Protein AF-A0AAU6FTQ8-F1 (afdb_monomer)

Solvent-accessible surface area (backbone atoms only — not comparable to full-atom values): 15798 Å² total; per-residue (Å²): 131,88,58,74,46,68,70,41,90,51,63,49,50,25,40,41,41,47,36,51,32,37,77,69,64,41,89,65,31,62,60,51,51,50,50,49,65,72,69,52,54,82,71,53,69,71,44,83,48,60,86,57,23,46,62,30,40,42,48,31,38,33,28,68,72,47,43,79,77,19,47,71,53,33,51,53,37,46,77,58,75,47,74,67,41,48,73,23,31,62,90,36,55,72,50,42,45,75,30,30,75,61,40,57,75,42,60,75,68,31,24,68,52,42,26,74,43,16,58,63,35,42,70,68,39,36,54,53,25,45,56,42,16,75,73,57,36,55,61,25,10,51,18,24,27,47,30,74,62,51,50,60,49,34,56,48,40,34,70,66,44,87,48,67,72,59,24,39,52,44,38,34,53,51,16,58,76,58,16,52,84,32,53,89,40,47,70,48,34,56,55,35,45,68,42,89,52,62,68,53,19,21,51,18,28,52,16,50,23,49,31,68,66,54,48,80,81,24,44,54,55,25,38,59,62,50,70,60,88,80,88,62,62,63,69,42,34,54,37,35,51,48,32,42,74,62,62,50,76,51,75,92,33,46,69,39,38,53,46,51,42,68,50,74,90,75,88,70,83,88,68,73,78,50,58,73,75,59,58,68,58,56,35,26,49,37,29,45,51,36,47,71,69,69,111

Mean predicted aligned error: 6.58 Å

Structure (mmCIF, N/CA/C/O backbone):
data_AF-A0AAU6FTQ8-F1
#
_entry.id   AF-A0AAU6FTQ8-F1
#
loop_
_atom_site.group_PDB
_atom_site.id
_atom_site.type_symbol
_atom_site.label_atom_id
_atom_site.label_alt_id
_atom_site.label_comp_id
_atom_site.label_asym_id
_atom_site.label_entity_id
_atom_site.label_seq_id
_atom_site.pdbx_PDB_ins_code
_atom_site.Cartn_x
_atom_site.Cartn_y
_atom_site.Cartn_z
_atom_site.occupancy
_atom_site.B_iso_or_equiv
_atom_site.auth_seq_id
_atom_site.auth_comp_id
_atom_site.auth_asym_id
_atom_site.auth_atom_id
_atom_site.pdbx_PDB_model_num
ATOM 1 N N . MET A 1 1 ? -9.765 1.515 -34.617 1.00 49.53 1 MET A N 1
ATOM 2 C CA . MET A 1 1 ? -9.021 2.606 -35.284 1.00 49.53 1 MET A CA 1
ATOM 3 C C . MET A 1 1 ? -8.162 3.303 -34.244 1.00 49.53 1 MET A C 1
ATOM 5 O O . MET A 1 1 ? -8.715 3.768 -33.258 1.00 49.53 1 MET A O 1
ATOM 9 N N . ALA A 1 2 ? -6.837 3.319 -34.404 1.00 55.12 2 ALA A N 1
ATOM 10 C CA . ALA A 1 2 ? -5.966 4.089 -33.515 1.00 55.12 2 ALA A CA 1
ATOM 11 C C . ALA A 1 2 ? -6.191 5.585 -33.789 1.00 55.12 2 ALA A C 1
ATOM 13 O O . ALA A 1 2 ? -6.029 6.019 -34.929 1.00 55.12 2 ALA A O 1
ATOM 14 N N . GLY A 1 3 ? -6.637 6.341 -32.782 1.00 73.50 3 GLY A N 1
ATOM 15 C CA . GLY A 1 3 ? -6.878 7.779 -32.915 1.00 73.50 3 GLY A CA 1
ATOM 16 C C . GLY A 1 3 ? -5.589 8.553 -33.235 1.00 73.50 3 GLY A C 1
ATOM 17 O O . GLY A 1 3 ? -4.501 8.069 -32.911 1.00 73.50 3 GLY A O 1
ATOM 18 N N . PRO A 1 4 ? -5.688 9.753 -33.839 1.00 79.50 4 PRO A N 1
ATOM 19 C CA . PRO A 1 4 ? -4.535 10.549 -34.283 1.00 79.50 4 PRO A CA 1
ATOM 20 C C . PRO A 1 4 ? -3.512 10.816 -33.165 1.00 79.50 4 PRO A C 1
ATOM 22 O O . PRO A 1 4 ? -2.313 10.849 -33.418 1.00 79.50 4 PRO A O 1
ATOM 25 N N . HIS A 1 5 ? -3.960 10.892 -31.910 1.00 85.38 5 HIS A N 1
ATOM 26 C CA . HIS A 1 5 ? -3.107 11.154 -30.746 1.00 85.38 5 HIS A CA 1
ATOM 27 C C . HIS A 1 5 ? -2.117 10.025 -30.405 1.00 85.38 5 HIS A C 1
ATOM 29 O O . HIS A 1 5 ? -1.054 10.300 -29.859 1.00 85.38 5 HIS A O 1
ATOM 35 N N . LEU A 1 6 ? -2.404 8.767 -30.769 1.00 84.88 6 LEU A N 1
ATOM 36 C CA . LEU A 1 6 ? -1.480 7.639 -30.542 1.00 84.88 6 LEU A CA 1
ATOM 37 C C . LEU A 1 6 ? -0.271 7.652 -31.492 1.00 84.88 6 LEU A C 1
ATOM 39 O O . LEU A 1 6 ? 0.669 6.891 -31.293 1.00 84.88 6 LEU A O 1
ATOM 43 N N . ARG A 1 7 ? -0.312 8.490 -32.534 1.00 87.06 7 ARG A N 1
ATOM 44 C CA . ARG A 1 7 ? 0.762 8.686 -33.519 1.00 87.06 7 ARG A CA 1
ATOM 45 C C . ARG A 1 7 ? 1.296 10.119 -33.518 1.00 87.06 7 ARG A C 1
ATOM 47 O O . ARG A 1 7 ? 1.944 10.514 -34.475 1.00 87.06 7 ARG A O 1
ATOM 54 N N . SER A 1 8 ? 0.970 10.905 -32.491 1.00 88.44 8 SER A N 1
ATOM 55 C CA . SER A 1 8 ? 1.494 12.263 -32.340 1.00 88.44 8 SER A CA 1
ATOM 56 C C . SER A 1 8 ? 3.018 12.228 -32.304 1.00 88.44 8 SER A C 1
ATOM 58 O O . SER A 1 8 ? 3.554 11.337 -31.656 1.00 88.44 8 SER A O 1
ATOM 60 N N . ASP A 1 9 ? 3.710 13.186 -32.918 1.00 86.94 9 ASP A N 1
ATOM 61 C CA . ASP A 1 9 ? 5.172 13.303 -32.797 1.00 86.94 9 ASP A CA 1
ATOM 62 C C . ASP A 1 9 ? 5.591 13.712 -31.376 1.00 86.94 9 ASP A C 1
ATOM 64 O O . ASP A 1 9 ? 6.658 13.321 -30.903 1.00 86.94 9 ASP A O 1
ATOM 68 N N . ASP A 1 10 ? 4.700 14.396 -30.651 1.00 86.12 10 ASP A N 1
ATOM 69 C CA . ASP A 1 10 ? 4.870 14.745 -29.241 1.00 86.12 10 ASP A CA 1
ATOM 70 C C . ASP A 1 10 ? 4.740 13.501 -28.326 1.00 86.12 10 ASP A C 1
ATOM 72 O O . ASP A 1 10 ? 3.642 12.926 -28.228 1.00 86.12 10 ASP A O 1
ATOM 76 N N . PRO A 1 11 ? 5.818 13.091 -27.622 1.00 84.19 11 PRO A N 1
ATOM 77 C CA . PRO A 1 11 ? 5.791 11.973 -26.682 1.00 84.19 11 PRO A CA 1
ATOM 78 C C . PRO A 1 11 ? 4.778 12.149 -25.545 1.00 84.19 11 PRO A C 1
ATOM 80 O O . PRO A 1 11 ? 4.150 11.166 -25.154 1.00 84.19 11 PRO A O 1
ATOM 83 N N . ALA A 1 12 ? 4.556 13.371 -25.047 1.00 82.69 12 ALA A N 1
ATOM 84 C CA . ALA A 1 12 ? 3.603 13.630 -23.966 1.00 82.69 12 ALA A CA 1
ATOM 85 C C . ALA A 1 12 ? 2.172 13.274 -24.392 1.00 82.69 12 ALA A C 1
ATOM 87 O O . ALA A 1 12 ? 1.430 12.621 -23.655 1.00 82.69 12 ALA A O 1
ATOM 88 N N . VAL A 1 13 ? 1.800 13.644 -25.622 1.00 86.25 13 VAL A N 1
ATOM 89 C CA . VAL A 1 13 ? 0.489 13.321 -26.203 1.00 86.25 13 VAL A CA 1
ATOM 90 C C . VAL A 1 13 ? 0.338 11.811 -26.388 1.00 86.25 13 VAL A C 1
ATOM 92 O O . VAL A 1 13 ? -0.727 11.271 -26.081 1.00 86.25 13 VAL A O 1
ATOM 95 N N . ARG A 1 14 ? 1.392 11.105 -26.827 1.00 89.38 14 ARG A N 1
ATOM 96 C CA . ARG A 1 14 ? 1.360 9.635 -26.953 1.00 89.38 14 ARG A CA 1
ATOM 97 C C . ARG A 1 14 ? 1.211 8.946 -25.596 1.00 89.38 14 ARG A C 1
ATOM 99 O O . ARG A 1 14 ? 0.397 8.026 -25.482 1.00 89.38 14 ARG A O 1
ATOM 106 N N . VAL A 1 15 ? 1.943 9.396 -24.574 1.00 87.81 15 VAL A N 1
ATOM 107 C CA . VAL A 1 15 ? 1.836 8.897 -23.190 1.00 87.81 15 VAL A CA 1
ATOM 108 C C . VAL A 1 15 ? 0.407 9.086 -22.676 1.00 87.81 15 V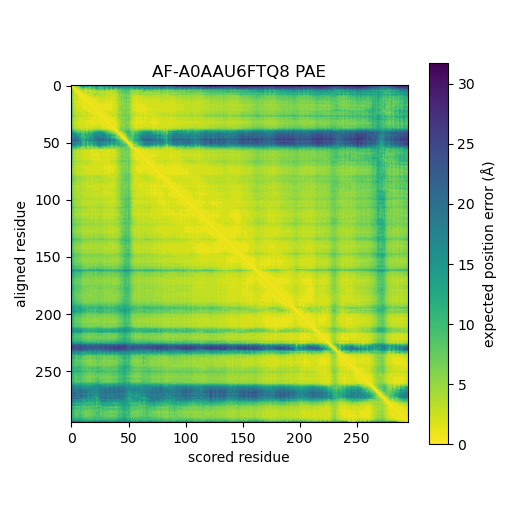AL A C 1
ATOM 110 O O . VAL A 1 15 ? -0.232 8.110 -22.280 1.00 87.81 15 VAL A O 1
ATOM 113 N N . ALA A 1 16 ? -0.143 10.300 -22.778 1.00 86.38 16 ALA A N 1
ATOM 114 C CA . ALA A 1 16 ? -1.499 10.608 -22.325 1.00 86.38 16 ALA A CA 1
ATOM 115 C C . ALA A 1 16 ? -2.575 9.809 -23.085 1.00 86.38 16 ALA A C 1
ATOM 117 O O . ALA A 1 16 ? -3.498 9.259 -22.477 1.00 86.38 16 ALA A O 1
ATOM 118 N N . ALA A 1 17 ? -2.448 9.684 -24.410 1.00 90.12 17 ALA A N 1
ATOM 119 C CA . ALA A 1 17 ? -3.365 8.894 -25.229 1.00 90.12 17 ALA A CA 1
ATOM 120 C C . ALA A 1 17 ? -3.303 7.396 -24.886 1.00 90.12 17 ALA A C 1
ATOM 122 O O . ALA A 1 17 ? -4.338 6.726 -24.837 1.00 90.12 17 ALA A O 1
ATOM 123 N N . THR A 1 18 ? -2.106 6.872 -24.607 1.00 91.94 18 THR A N 1
ATOM 124 C CA . THR A 1 18 ? -1.916 5.476 -24.190 1.00 91.94 18 THR A CA 1
ATOM 125 C C . THR A 1 18 ? -2.498 5.236 -22.799 1.00 91.94 18 THR A C 1
ATOM 127 O O . THR A 1 18 ? -3.213 4.253 -22.605 1.00 91.94 18 THR A O 1
ATOM 130 N N . LEU A 1 19 ? -2.286 6.157 -21.852 1.00 89.44 19 LEU A N 1
ATOM 131 C CA . LEU A 1 19 ? -2.898 6.101 -20.523 1.00 89.44 19 LEU A CA 1
ATOM 132 C C . LEU A 1 19 ? -4.429 6.068 -20.613 1.00 89.44 19 LEU A C 1
ATOM 134 O O . LEU A 1 19 ? -5.074 5.225 -19.986 1.00 89.44 19 LEU A O 1
ATOM 138 N N . ALA A 1 20 ? -5.014 6.945 -21.434 1.00 89.38 20 ALA A N 1
ATOM 139 C CA . ALA A 1 20 ? -6.453 6.971 -21.669 1.00 89.38 20 ALA A CA 1
ATOM 140 C C . ALA A 1 20 ? -6.952 5.641 -22.257 1.00 89.38 20 ALA A C 1
ATOM 142 O O . ALA A 1 20 ? -7.947 5.094 -21.783 1.00 89.38 20 ALA A O 1
ATOM 143 N N . ALA A 1 21 ? -6.239 5.075 -23.237 1.00 91.56 21 ALA A N 1
ATOM 144 C CA . ALA A 1 21 ? -6.580 3.782 -23.826 1.00 91.56 21 ALA A CA 1
ATOM 145 C C . ALA A 1 21 ? -6.531 2.635 -22.800 1.00 91.56 21 ALA A C 1
ATOM 147 O O . ALA A 1 21 ? -7.442 1.803 -22.769 1.00 91.56 21 ALA A O 1
ATOM 148 N N . VAL A 1 22 ? -5.512 2.613 -21.933 1.00 91.88 22 VAL A N 1
ATOM 149 C CA . VAL A 1 22 ? -5.394 1.650 -20.827 1.00 91.88 22 VAL A CA 1
ATOM 150 C C . VAL A 1 22 ? -6.590 1.771 -19.887 1.00 91.88 22 VAL A C 1
ATOM 152 O O . VAL A 1 22 ? -7.280 0.783 -19.643 1.00 91.88 22 VAL A O 1
ATOM 155 N N . ARG A 1 23 ? -6.901 2.982 -19.414 1.00 87.50 23 ARG A N 1
ATOM 156 C CA . ARG A 1 23 ? -7.979 3.219 -18.438 1.00 87.50 23 ARG A CA 1
ATOM 157 C C . ARG A 1 23 ? -9.370 2.933 -18.997 1.00 87.50 23 ARG A C 1
ATOM 159 O O . ARG A 1 2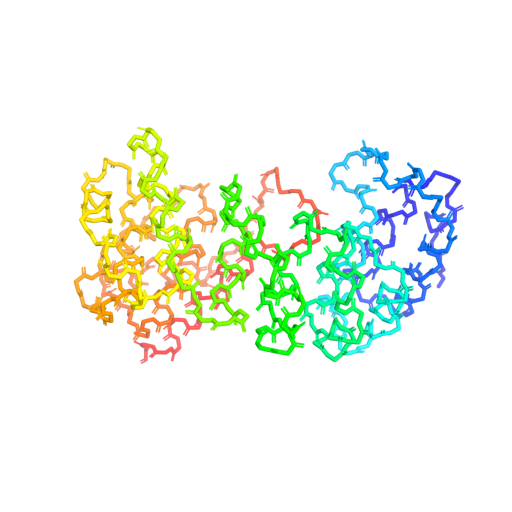3 ? -10.227 2.435 -18.270 1.00 87.50 23 ARG A O 1
ATOM 166 N N . LEU A 1 24 ? -9.576 3.177 -20.288 1.00 88.62 24 LEU A N 1
ATOM 167 C CA . LEU A 1 24 ? -10.807 2.832 -21.001 1.00 88.62 24 LEU A CA 1
ATOM 168 C C . LEU A 1 24 ? -10.870 1.355 -21.424 1.00 88.62 24 LEU A C 1
ATOM 170 O O . LEU A 1 24 ? -11.840 0.956 -22.065 1.00 88.62 24 LEU A O 1
ATOM 174 N N . ARG A 1 25 ? -9.864 0.539 -21.072 1.00 92.75 25 ARG A N 1
ATOM 175 C CA . ARG A 1 25 ? -9.768 -0.884 -21.436 1.00 92.75 25 ARG A CA 1
ATOM 176 C C . ARG A 1 25 ? -9.904 -1.118 -22.941 1.00 92.75 25 ARG A C 1
ATOM 178 O O . ARG A 1 25 ? -10.520 -2.091 -23.376 1.00 92.75 25 ARG A O 1
ATOM 185 N N . VAL A 1 26 ? -9.333 -0.221 -23.746 1.00 93.69 26 VAL A N 1
ATOM 186 C CA . VAL A 1 26 ? -9.358 -0.349 -25.205 1.00 93.69 26 VAL A CA 1
ATOM 187 C C . VAL A 1 26 ? -8.664 -1.663 -25.598 1.00 93.69 26 VAL A C 1
ATOM 189 O O . VAL A 1 26 ? -7.546 -1.919 -25.135 1.00 93.69 26 VAL A O 1
ATOM 192 N N . PRO A 1 27 ? -9.280 -2.506 -26.449 1.00 92.88 27 PRO A N 1
ATOM 193 C CA . PRO A 1 27 ? -8.652 -3.737 -26.917 1.00 92.88 27 PRO A CA 1
ATOM 194 C C . PRO A 1 27 ? -7.264 -3.475 -27.518 1.00 92.88 27 PRO A C 1
ATOM 196 O O . PRO A 1 27 ? -7.098 -2.597 -28.363 1.00 92.88 27 PRO A O 1
ATOM 199 N N . GLY A 1 28 ? -6.261 -4.235 -27.071 1.00 93.38 28 GLY A N 1
ATOM 200 C CA . GLY A 1 28 ? -4.871 -4.087 -27.517 1.00 93.38 28 GLY A CA 1
ATOM 201 C C . GLY A 1 28 ? -4.057 -3.004 -26.798 1.00 93.38 28 GLY A C 1
ATOM 202 O O . GLY A 1 28 ? -2.893 -2.813 -27.148 1.00 93.38 28 GLY A O 1
ATOM 203 N N . ALA A 1 29 ? -4.604 -2.331 -25.777 1.00 94.75 29 ALA A N 1
ATOM 204 C CA . ALA A 1 29 ? -3.869 -1.318 -25.016 1.00 94.75 29 ALA A CA 1
ATOM 205 C C . ALA A 1 29 ? -2.522 -1.805 -24.436 1.00 94.75 29 ALA A C 1
ATOM 207 O O . ALA A 1 29 ? -1.558 -1.054 -24.569 1.00 94.75 29 ALA A O 1
ATOM 208 N N . PRO A 1 30 ? -2.361 -3.040 -23.907 1.00 95.44 30 PRO A N 1
ATOM 209 C CA . PRO A 1 30 ? -1.043 -3.525 -23.475 1.00 95.44 30 PRO A CA 1
ATOM 210 C C . PRO A 1 30 ? 0.021 -3.501 -24.586 1.00 95.44 30 PRO A C 1
ATOM 212 O O . PRO A 1 30 ? 1.185 -3.216 -24.324 1.00 95.44 30 PRO A O 1
ATOM 215 N N . GLY A 1 31 ? -0.376 -3.726 -25.844 1.00 95.50 31 GLY A N 1
ATOM 216 C CA . GLY A 1 31 ? 0.524 -3.615 -26.994 1.00 95.50 31 GLY A CA 1
ATOM 217 C C . GLY A 1 31 ? 0.946 -2.174 -27.295 1.00 95.50 31 GLY A C 1
ATOM 218 O O . GLY A 1 31 ? 2.069 -1.949 -27.739 1.00 95.50 31 GLY A O 1
ATOM 219 N N . LEU A 1 32 ? 0.079 -1.192 -27.016 1.00 94.75 32 LEU A N 1
ATOM 220 C CA . LEU A 1 32 ? 0.436 0.229 -27.092 1.00 94.75 32 LEU A CA 1
ATOM 221 C C . LEU A 1 32 ? 1.455 0.595 -26.009 1.00 94.75 32 LEU A C 1
ATOM 223 O O . LEU A 1 32 ? 2.400 1.318 -26.300 1.00 94.75 32 LEU A O 1
ATOM 227 N N . VAL A 1 33 ? 1.302 0.053 -24.796 1.00 94.56 33 VAL A N 1
ATOM 228 C CA . VAL A 1 33 ? 2.259 0.263 -23.697 1.00 94.56 33 VAL A CA 1
ATOM 229 C C . VAL A 1 33 ? 3.630 -0.303 -24.048 1.00 94.56 33 VAL A C 1
ATOM 231 O O . VAL A 1 33 ? 4.621 0.401 -23.915 1.00 94.56 33 VAL A O 1
ATOM 234 N N . LEU A 1 34 ? 3.696 -1.535 -24.560 1.00 94.88 34 LEU A N 1
ATOM 235 C CA . LEU A 1 34 ? 4.964 -2.136 -24.990 1.00 94.88 34 LEU A CA 1
ATOM 236 C C . LEU A 1 34 ? 5.659 -1.306 -26.071 1.00 94.88 34 LEU A C 1
ATOM 238 O O . LEU A 1 34 ? 6.852 -1.043 -25.967 1.00 94.88 34 LEU A O 1
ATOM 242 N N . ARG A 1 35 ? 4.899 -0.843 -27.069 1.00 93.81 35 ARG A N 1
ATOM 243 C CA . ARG A 1 35 ? 5.427 0.041 -28.109 1.00 93.81 35 ARG A CA 1
ATOM 244 C C . ARG A 1 35 ? 5.954 1.348 -27.519 1.00 93.81 35 ARG A C 1
ATOM 246 O O . ARG A 1 35 ? 7.044 1.772 -27.871 1.00 93.81 35 ARG A O 1
ATOM 253 N N . LEU A 1 36 ? 5.210 1.953 -26.596 1.00 91.38 36 LEU A N 1
ATOM 254 C CA . LEU A 1 36 ? 5.632 3.168 -25.907 1.00 91.38 36 LEU A CA 1
ATOM 255 C C . LEU A 1 36 ? 6.941 2.946 -25.126 1.00 91.38 36 LEU A C 1
ATOM 257 O O . LEU A 1 36 ? 7.815 3.803 -25.158 1.00 91.38 36 LEU A O 1
ATOM 261 N N . MET A 1 37 ? 7.104 1.790 -24.475 1.00 90.75 37 MET A N 1
ATOM 262 C CA . MET A 1 37 ? 8.349 1.420 -23.785 1.00 90.75 37 MET A CA 1
ATOM 263 C C . MET A 1 37 ? 9.536 1.231 -24.743 1.00 90.75 37 MET A C 1
ATOM 265 O O . MET A 1 37 ? 10.670 1.457 -24.332 1.00 90.75 37 MET A O 1
ATOM 269 N N . ASP A 1 38 ? 9.291 0.799 -25.985 1.00 89.94 38 ASP A N 1
ATOM 270 C CA . ASP A 1 38 ? 10.320 0.655 -27.026 1.00 89.94 38 ASP A CA 1
ATOM 271 C C . ASP A 1 38 ? 10.702 2.001 -27.664 1.00 89.94 38 ASP A C 1
ATOM 273 O O . ASP A 1 38 ? 11.857 2.215 -28.022 1.00 89.94 38 ASP A O 1
ATOM 277 N N . GLU A 1 39 ? 9.731 2.903 -27.822 1.00 86.38 39 GLU A N 1
ATOM 278 C CA . GLU A 1 39 ? 9.902 4.184 -28.517 1.00 86.38 39 GLU A CA 1
ATOM 279 C C . GLU A 1 39 ? 10.454 5.303 -27.631 1.00 86.38 39 GLU A C 1
ATOM 281 O O . GLU A 1 39 ? 11.059 6.244 -28.145 1.00 86.38 39 GLU A O 1
ATOM 286 N N . LEU A 1 40 ? 10.202 5.263 -26.321 1.00 78.81 40 LEU A N 1
ATOM 287 C CA . LEU A 1 40 ? 10.646 6.326 -25.428 1.00 78.81 40 LEU A CA 1
ATOM 288 C C . LEU A 1 40 ? 12.140 6.168 -25.110 1.00 78.81 40 LEU A C 1
ATOM 290 O O . LEU A 1 40 ? 12.525 5.163 -24.502 1.00 78.81 40 LEU A O 1
ATOM 294 N N . PRO A 1 41 ? 12.986 7.152 -25.475 1.00 67.69 41 PRO A N 1
ATOM 295 C CA . PRO A 1 41 ? 14.397 7.112 -25.122 1.00 67.69 41 PRO A CA 1
ATOM 296 C C . PRO A 1 41 ? 14.557 7.116 -23.600 1.00 67.69 41 PRO A C 1
ATOM 298 O O . PRO A 1 41 ? 13.716 7.649 -22.876 1.00 67.69 41 PRO A O 1
ATOM 301 N N . GLU A 1 42 ? 15.653 6.537 -23.108 1.00 64.38 42 GLU A N 1
ATOM 302 C CA . GLU A 1 42 ? 15.975 6.494 -21.670 1.00 64.38 42 GLU A CA 1
ATOM 303 C C . GLU A 1 42 ? 15.940 7.882 -21.021 1.00 64.38 42 GLU A C 1
ATOM 305 O O . GLU A 1 42 ? 15.485 8.042 -19.894 1.00 64.38 42 GLU A O 1
ATOM 310 N N . GLU A 1 43 ? 16.307 8.904 -21.785 1.00 58.03 43 GLU A N 1
ATOM 311 C CA . GLU A 1 43 ? 16.321 10.307 -21.379 1.00 58.03 43 GLU A CA 1
ATOM 312 C C . GLU A 1 43 ? 14.913 10.921 -21.251 1.00 58.03 43 GLU A C 1
ATOM 314 O O . GLU A 1 43 ? 14.720 11.874 -20.494 1.00 58.03 43 GLU A O 1
ATOM 319 N N . ALA A 1 44 ? 13.901 10.366 -21.935 1.00 55.50 44 ALA A N 1
ATOM 320 C CA . ALA A 1 44 ? 12.518 10.842 -21.851 1.00 55.50 44 ALA A CA 1
ATOM 321 C C . ALA A 1 44 ? 11.826 10.465 -20.532 1.00 55.50 44 ALA A C 1
ATOM 323 O O . ALA A 1 44 ? 10.819 11.081 -20.187 1.00 55.50 44 ALA A O 1
ATOM 324 N N . ALA A 1 45 ? 12.374 9.515 -19.764 1.00 51.97 45 ALA A N 1
ATOM 325 C CA . ALA A 1 45 ? 11.914 9.223 -18.404 1.00 51.97 45 ALA A CA 1
ATOM 326 C C . ALA A 1 45 ? 12.136 10.411 -17.445 1.00 51.97 45 ALA A C 1
ATOM 328 O O . ALA A 1 45 ? 11.389 10.577 -16.482 1.00 51.97 45 ALA A O 1
ATOM 329 N N . SER A 1 46 ? 13.113 11.272 -17.753 1.00 51.12 46 SER A N 1
ATOM 330 C CA . SER A 1 46 ? 13.455 12.476 -16.984 1.00 51.12 46 SER A CA 1
ATOM 331 C C . SER A 1 46 ? 12.674 13.719 -17.416 1.00 51.12 46 SER A C 1
ATOM 333 O O . SER A 1 46 ? 12.719 14.749 -16.739 1.00 51.12 46 SER A O 1
ATOM 335 N N . LEU A 1 47 ? 11.961 13.660 -18.546 1.00 52.34 47 LEU A N 1
ATOM 336 C CA . LEU A 1 47 ? 11.135 14.769 -18.999 1.00 52.34 47 LEU A CA 1
ATOM 337 C C . LEU A 1 47 ? 9.900 14.841 -18.091 1.00 52.34 47 LEU A C 1
ATOM 339 O O . LEU A 1 47 ? 8.936 14.099 -18.264 1.00 52.34 47 LEU A O 1
ATOM 343 N N . SER A 1 48 ? 9.932 15.752 -17.110 1.00 51.31 48 SER A N 1
ATOM 344 C CA . SER A 1 48 ? 8.766 16.170 -16.315 1.00 51.31 48 SER A CA 1
ATOM 345 C C . SER A 1 48 ? 7.732 16.866 -17.210 1.00 51.31 48 SER A C 1
ATOM 347 O O . SER A 1 48 ? 7.521 18.076 -17.151 1.00 51.31 48 SER A O 1
ATOM 349 N N . LEU A 1 49 ? 7.088 16.095 -18.083 1.00 51.97 49 LEU A N 1
ATOM 350 C CA . LEU A 1 49 ? 6.043 16.537 -18.998 1.00 51.97 49 LEU A CA 1
ATOM 351 C C . LEU A 1 49 ? 4.718 16.555 -18.248 1.00 51.97 49 LEU A C 1
ATOM 353 O O . LEU A 1 49 ? 3.844 15.745 -18.520 1.00 51.97 49 LEU A O 1
ATOM 357 N N . THR A 1 50 ? 4.553 17.462 -17.284 1.00 53.66 50 THR A N 1
ATOM 358 C CA . THR A 1 50 ? 3.374 17.517 -16.392 1.00 53.66 50 THR A CA 1
ATOM 359 C C . THR A 1 50 ? 3.163 16.220 -15.569 1.00 53.66 50 THR A C 1
ATOM 361 O O . THR A 1 50 ? 3.736 15.175 -15.873 1.00 53.66 50 THR A O 1
ATOM 364 N N . PRO A 1 51 ? 2.325 16.220 -14.515 1.00 51.53 51 PRO A N 1
ATOM 365 C CA . PRO A 1 51 ? 2.039 15.004 -13.737 1.00 51.53 51 PRO A CA 1
ATOM 366 C C . PRO A 1 51 ? 1.429 13.845 -14.555 1.00 51.53 51 PRO A C 1
ATOM 368 O O . PRO A 1 51 ? 1.368 12.720 -14.077 1.00 51.53 51 PRO A O 1
ATOM 371 N N . LEU A 1 52 ? 0.967 14.117 -15.782 1.00 48.38 52 LEU A N 1
ATOM 372 C CA . LEU A 1 52 ? 0.305 13.168 -16.684 1.00 48.38 52 LEU A CA 1
ATOM 373 C C . LEU A 1 52 ? 1.250 12.517 -17.708 1.00 48.38 52 LEU A C 1
ATOM 375 O O . LEU A 1 52 ? 0.823 11.627 -18.441 1.00 48.38 52 LEU A O 1
ATOM 379 N N . GLY A 1 53 ? 2.503 12.975 -17.794 1.00 54.53 53 GLY A N 1
ATOM 380 C CA . GLY A 1 53 ? 3.442 12.585 -18.848 1.00 54.53 53 GLY A CA 1
ATOM 381 C C . GLY A 1 53 ? 4.537 11.617 -18.422 1.00 54.53 53 GLY A C 1
ATOM 382 O O . GLY A 1 53 ? 5.413 11.336 -19.234 1.00 54.53 53 GLY A O 1
ATOM 383 N N . VAL A 1 54 ? 4.520 11.100 -17.189 1.00 69.81 54 VAL A N 1
ATOM 384 C CA . VAL A 1 54 ? 5.559 10.160 -16.748 1.00 69.81 54 VAL A CA 1
ATOM 385 C C . VAL A 1 54 ? 5.259 8.776 -17.334 1.00 69.81 54 VAL A C 1
ATOM 387 O O . VAL A 1 54 ? 4.210 8.203 -17.026 1.00 69.81 54 VAL A O 1
ATOM 390 N N . PRO A 1 55 ? 6.161 8.189 -18.142 1.00 74.50 55 PRO A N 1
ATOM 391 C CA . PRO A 1 55 ? 5.941 6.880 -18.764 1.00 74.50 55 PRO A CA 1
ATOM 392 C C . PRO A 1 55 ? 5.600 5.777 -17.754 1.00 74.50 55 PRO A C 1
ATOM 394 O O . PRO A 1 55 ? 4.804 4.887 -18.053 1.00 74.50 55 PRO A O 1
ATOM 397 N N . GLY A 1 56 ? 6.136 5.874 -16.532 1.00 81.44 56 GLY A N 1
ATOM 398 C CA . GLY A 1 56 ? 5.833 4.961 -15.431 1.00 81.44 56 GLY A CA 1
ATOM 399 C C . GLY A 1 56 ? 4.355 4.857 -15.071 1.00 81.44 56 GLY A C 1
ATOM 400 O O . GLY A 1 56 ? 3.863 3.751 -14.856 1.00 81.44 56 GLY A O 1
ATOM 401 N N . ALA A 1 57 ? 3.605 5.961 -15.135 1.00 83.00 57 ALA A N 1
ATOM 402 C CA . ALA A 1 57 ? 2.172 5.950 -14.847 1.00 83.00 57 ALA A CA 1
ATOM 403 C C . ALA A 1 57 ? 1.395 5.041 -15.816 1.00 83.00 57 ALA A C 1
ATOM 405 O O . ALA A 1 57 ? 0.462 4.349 -15.411 1.00 83.00 57 ALA A O 1
ATOM 406 N N . VAL A 1 58 ? 1.801 4.987 -17.092 1.00 89.94 58 VAL A N 1
ATOM 407 C CA . VAL A 1 58 ? 1.176 4.120 -18.106 1.00 89.94 58 VAL A CA 1
ATOM 408 C C . VAL A 1 58 ? 1.453 2.646 -17.818 1.00 89.94 58 VAL A C 1
ATOM 410 O O . VAL A 1 58 ? 0.542 1.821 -17.910 1.00 89.94 58 VAL A O 1
ATOM 413 N N . VAL A 1 59 ? 2.697 2.315 -17.464 1.00 91.00 59 VAL A N 1
ATOM 414 C CA . VAL A 1 59 ? 3.125 0.938 -17.181 1.00 91.00 59 VAL A CA 1
ATOM 415 C C . VAL A 1 59 ? 2.411 0.408 -15.932 1.00 91.00 59 VAL A C 1
ATOM 417 O O . VAL A 1 59 ? 1.785 -0.653 -15.990 1.00 91.00 59 VAL A O 1
ATOM 420 N N . SER A 1 60 ? 2.405 1.179 -14.842 1.00 89.12 60 SER A N 1
ATOM 421 C CA . SER A 1 60 ? 1.703 0.820 -13.603 1.00 89.12 60 SER A CA 1
ATOM 422 C C . SER A 1 60 ? 0.191 0.717 -13.815 1.00 89.12 60 SER A C 1
ATOM 424 O O . SER A 1 60 ? -0.436 -0.250 -13.378 1.00 89.12 60 SER A O 1
ATOM 426 N N . ALA A 1 61 ? -0.403 1.648 -14.572 1.00 89.19 61 ALA A N 1
ATOM 427 C CA . ALA A 1 61 ? -1.819 1.585 -14.925 1.00 89.19 61 ALA A CA 1
ATOM 428 C C . ALA A 1 61 ? -2.174 0.326 -15.726 1.00 89.19 61 ALA A C 1
ATOM 430 O O . ALA A 1 61 ? -3.259 -0.228 -15.549 1.00 89.19 61 ALA A O 1
ATOM 431 N N . ALA A 1 62 ? -1.289 -0.139 -16.610 1.00 93.38 62 ALA A N 1
ATOM 432 C CA . ALA A 1 62 ? -1.529 -1.349 -17.383 1.00 93.38 62 ALA A CA 1
ATOM 433 C C . ALA A 1 62 ? -1.587 -2.585 -16.478 1.00 93.38 62 ALA A C 1
ATOM 435 O O . ALA A 1 62 ? -2.541 -3.359 -16.577 1.00 93.38 62 ALA A O 1
ATOM 436 N N . ALA A 1 63 ? -0.615 -2.728 -15.572 1.00 92.25 63 ALA A N 1
ATOM 437 C CA . ALA A 1 63 ? -0.584 -3.798 -14.577 1.00 92.25 63 ALA A CA 1
ATOM 438 C C . ALA A 1 63 ? -1.846 -3.795 -13.697 1.00 92.25 63 ALA A C 1
ATOM 440 O O . ALA A 1 63 ? -2.487 -4.831 -13.523 1.00 92.25 63 ALA A O 1
ATOM 441 N N . GLU A 1 64 ? -2.259 -2.620 -13.219 1.00 88.81 64 GLU A N 1
ATOM 442 C CA . GLU A 1 64 ? -3.45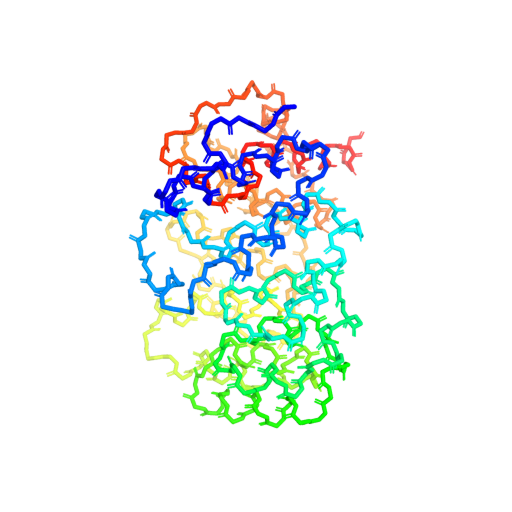9 -2.447 -12.396 1.00 88.81 64 GLU A CA 1
ATOM 443 C C . GLU A 1 64 ? -4.754 -2.807 -13.148 1.00 88.81 64 GLU A C 1
ATOM 445 O O . GLU A 1 64 ? -5.594 -3.554 -12.643 1.00 88.81 64 GLU A O 1
ATOM 450 N N . VAL A 1 65 ? -4.946 -2.271 -14.359 1.00 90.69 65 VAL A N 1
ATOM 451 C CA . VAL A 1 65 ? -6.228 -2.360 -15.078 1.00 90.69 65 VAL A CA 1
ATOM 452 C C . VAL A 1 65 ? -6.444 -3.730 -15.717 1.00 90.69 65 VAL A C 1
ATOM 454 O O . VAL A 1 65 ? -7.586 -4.202 -15.764 1.00 90.69 65 VAL A O 1
ATOM 457 N N . PHE A 1 66 ? -5.375 -4.347 -16.226 1.00 91.56 66 PHE A N 1
ATOM 458 C CA . PHE A 1 66 ? -5.442 -5.601 -16.977 1.00 91.56 66 PHE A CA 1
ATOM 459 C C . PHE A 1 66 ? -5.011 -6.828 -16.164 1.00 91.56 66 PHE A C 1
ATOM 461 O O . PHE A 1 66 ? -5.232 -7.950 -16.627 1.00 91.56 66 PHE A O 1
ATOM 468 N N . GLY A 1 67 ? -4.441 -6.650 -14.965 1.00 92.38 67 GLY A N 1
ATOM 469 C CA . GLY A 1 67 ? -4.009 -7.752 -14.105 1.00 92.38 67 GLY A CA 1
ATOM 470 C C . GLY A 1 67 ? -3.127 -8.738 -14.871 1.00 92.38 67 GLY A C 1
ATOM 471 O O . GLY A 1 67 ? -2.183 -8.337 -15.546 1.00 92.38 67 GLY A O 1
ATOM 472 N N . ALA A 1 68 ? -3.487 -10.024 -14.861 1.00 93.25 68 ALA A N 1
ATOM 473 C CA . ALA A 1 68 ? -2.749 -11.074 -15.569 1.00 93.25 68 ALA A CA 1
ATOM 474 C C . ALA A 1 68 ? -2.530 -10.791 -17.071 1.00 93.25 68 ALA A C 1
ATOM 476 O O . ALA A 1 68 ? -1.491 -11.148 -17.617 1.00 93.25 68 ALA A O 1
ATOM 477 N N . ALA A 1 69 ? -3.452 -10.097 -17.752 1.00 94.81 69 ALA A N 1
ATOM 478 C CA . ALA A 1 69 ? -3.290 -9.779 -19.174 1.00 94.81 69 ALA A CA 1
ATOM 479 C C . ALA A 1 69 ? -2.186 -8.732 -19.450 1.00 94.81 69 ALA A C 1
ATOM 481 O O . ALA A 1 69 ? -1.758 -8.585 -20.595 1.00 94.81 69 ALA A O 1
ATOM 482 N N . ALA A 1 70 ? -1.695 -8.030 -18.421 1.00 96.12 70 ALA A N 1
ATOM 483 C CA . ALA A 1 70 ? -0.528 -7.152 -18.507 1.00 96.12 70 ALA A CA 1
ATOM 484 C C . ALA A 1 70 ? 0.809 -7.874 -18.265 1.00 96.12 70 ALA A C 1
ATOM 486 O O . ALA A 1 70 ? 1.851 -7.221 -18.273 1.00 96.12 70 ALA A O 1
ATOM 487 N N . GLU A 1 71 ? 0.829 -9.203 -18.111 1.00 97.19 71 GLU A N 1
ATOM 488 C CA . GLU A 1 71 ? 2.073 -9.958 -17.916 1.00 97.19 71 GLU A CA 1
ATOM 489 C C . GLU A 1 71 ? 3.164 -9.650 -18.966 1.00 97.19 71 GLU A C 1
ATOM 491 O O . GLU A 1 71 ? 4.320 -9.505 -18.573 1.00 97.19 71 GLU A O 1
ATOM 496 N N . PRO A 1 72 ? 2.873 -9.463 -20.273 1.00 97.88 72 PRO A N 1
ATOM 497 C CA . PRO A 1 72 ? 3.901 -9.062 -21.237 1.00 97.88 72 PRO A CA 1
ATOM 498 C C . PRO A 1 72 ? 4.588 -7.731 -20.892 1.00 97.88 72 PRO A C 1
ATOM 500 O O . PRO A 1 72 ? 5.794 -7.597 -21.096 1.00 97.88 72 PRO A O 1
ATOM 503 N N . VAL A 1 73 ? 3.837 -6.769 -20.341 1.00 96.62 73 VAL A N 1
ATOM 504 C CA . VAL A 1 73 ? 4.369 -5.482 -19.866 1.00 96.62 73 VAL A CA 1
ATOM 505 C C . VAL A 1 73 ? 5.264 -5.719 -18.651 1.00 96.62 73 VAL A C 1
ATOM 507 O O . VAL A 1 73 ? 6.408 -5.273 -18.640 1.00 96.62 73 VAL A O 1
ATOM 510 N N . ALA A 1 74 ? 4.803 -6.499 -17.672 1.00 96.62 74 ALA A N 1
ATOM 511 C CA . ALA A 1 74 ? 5.591 -6.825 -16.484 1.00 96.62 74 ALA A CA 1
ATOM 512 C C . ALA A 1 74 ? 6.876 -7.603 -16.816 1.00 96.62 74 ALA A C 1
ATOM 514 O O . ALA A 1 74 ? 7.934 -7.299 -16.273 1.00 96.62 74 ALA A O 1
ATOM 515 N N . ARG A 1 75 ? 6.834 -8.551 -17.764 1.00 97.81 75 ARG A N 1
ATOM 516 C CA . ARG A 1 75 ? 8.031 -9.259 -18.257 1.00 97.81 75 ARG A CA 1
ATOM 517 C C . ARG A 1 75 ? 9.033 -8.298 -18.880 1.00 97.81 75 ARG A C 1
ATOM 519 O O . ARG A 1 75 ? 10.234 -8.466 -18.687 1.00 97.81 75 ARG A O 1
ATOM 526 N N . ARG A 1 76 ? 8.556 -7.284 -19.611 1.00 96.31 76 ARG A N 1
ATOM 527 C CA . ARG A 1 76 ? 9.432 -6.252 -20.170 1.00 96.31 76 ARG A CA 1
ATOM 528 C C . ARG A 1 76 ? 10.109 -5.437 -19.07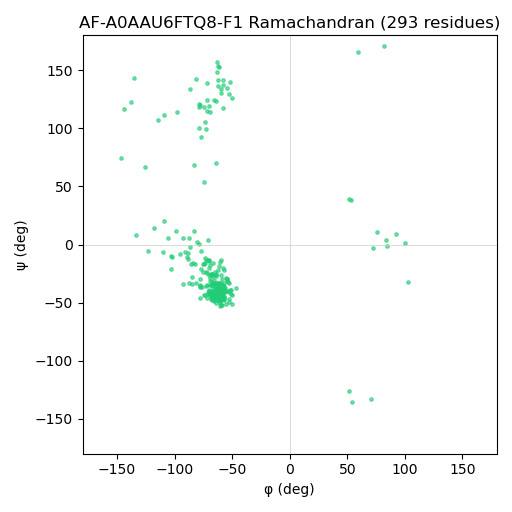0 1.00 96.31 76 ARG A C 1
ATOM 530 O O . ARG A 1 76 ? 11.307 -5.197 -19.179 1.00 96.31 76 ARG A O 1
ATOM 537 N N . VAL A 1 77 ? 9.368 -5.059 -18.027 1.00 96.00 77 VAL A N 1
ATOM 538 C CA . VAL A 1 77 ? 9.930 -4.369 -16.856 1.00 96.00 77 VAL A CA 1
ATOM 539 C C . VAL A 1 77 ? 10.952 -5.254 -16.143 1.00 96.00 77 VAL A C 1
ATOM 541 O O . VAL A 1 77 ? 12.053 -4.797 -15.880 1.00 96.00 77 VAL A O 1
ATOM 544 N N . ALA A 1 78 ? 10.648 -6.529 -15.896 1.00 96.88 78 ALA A N 1
ATOM 545 C CA . ALA A 1 78 ? 11.567 -7.452 -15.224 1.00 96.88 78 ALA A CA 1
ATOM 546 C C . ALA A 1 78 ? 12.862 -7.693 -16.020 1.00 96.88 78 ALA A C 1
ATOM 548 O O . ALA A 1 78 ? 13.924 -7.856 -15.432 1.00 96.88 78 ALA A O 1
ATOM 549 N N . ALA A 1 79 ? 12.794 -7.687 -17.356 1.00 96.62 79 ALA A N 1
ATOM 550 C CA . ALA A 1 79 ? 13.969 -7.841 -18.213 1.00 96.62 79 ALA A CA 1
ATOM 551 C C . ALA A 1 79 ? 14.893 -6.610 -18.214 1.00 96.62 79 ALA A C 1
ATOM 553 O O . ALA A 1 79 ? 16.070 -6.733 -18.551 1.00 96.62 79 ALA A O 1
ATOM 554 N N . ARG A 1 80 ? 14.357 -5.420 -17.908 1.00 93.62 80 ARG A N 1
ATOM 555 C CA . ARG A 1 80 ? 15.098 -4.151 -17.823 1.00 93.62 80 ARG A CA 1
ATOM 556 C C . ARG A 1 80 ? 14.486 -3.263 -16.731 1.00 93.62 80 ARG A C 1
ATOM 558 O O . ARG A 1 80 ? 13.771 -2.313 -17.067 1.00 93.62 80 ARG A O 1
ATOM 565 N N . PRO A 1 81 ? 14.711 -3.576 -15.441 1.00 93.75 81 PRO A N 1
ATOM 566 C CA . PRO A 1 81 ? 14.085 -2.837 -14.355 1.00 93.75 81 PRO A CA 1
ATOM 567 C C . PRO A 1 81 ? 14.527 -1.373 -14.360 1.00 93.75 81 PRO A C 1
ATOM 569 O O . PRO A 1 81 ? 15.707 -1.068 -14.526 1.00 93.75 81 PRO A O 1
ATOM 572 N N . ARG A 1 82 ? 13.570 -0.465 -14.168 1.00 91.56 82 ARG A N 1
ATOM 573 C CA . ARG A 1 82 ? 13.797 0.979 -14.030 1.00 91.56 82 ARG A CA 1
ATOM 574 C C . ARG A 1 82 ? 12.962 1.500 -12.879 1.00 91.56 82 ARG A C 1
ATOM 576 O O . ARG A 1 82 ? 11.843 1.020 -12.704 1.00 91.56 82 ARG A O 1
ATOM 583 N N . ALA A 1 83 ? 13.494 2.461 -12.125 1.00 90.06 83 ALA A N 1
ATOM 584 C CA . ALA A 1 83 ? 12.873 2.985 -10.907 1.00 90.06 83 ALA A CA 1
ATOM 585 C C . ALA A 1 83 ? 11.409 3.406 -11.131 1.00 90.06 83 ALA A C 1
ATOM 587 O O . ALA A 1 83 ? 10.531 3.054 -10.351 1.00 90.06 83 ALA A O 1
ATOM 588 N N . GLU A 1 84 ? 11.133 4.073 -12.248 1.00 86.81 84 GLU A N 1
ATOM 589 C CA . GLU A 1 84 ? 9.815 4.572 -12.628 1.00 86.81 84 GLU A CA 1
ATOM 590 C C . GLU A 1 84 ? 8.807 3.480 -13.036 1.00 86.81 84 GLU A C 1
ATOM 592 O O . GLU A 1 84 ? 7.619 3.765 -13.168 1.00 86.81 84 GLU A O 1
ATOM 597 N N . TRP A 1 85 ? 9.250 2.240 -13.268 1.00 91.69 85 TRP A N 1
ATOM 598 C CA . TRP A 1 85 ? 8.401 1.128 -13.723 1.00 91.69 85 TRP A CA 1
ATOM 599 C C . TRP A 1 85 ? 8.191 0.046 -12.664 1.00 91.69 85 TRP A C 1
ATOM 601 O O . TRP A 1 85 ? 7.417 -0.883 -12.896 1.00 91.69 85 TRP A O 1
ATOM 611 N N . LEU A 1 86 ? 8.874 0.136 -11.519 1.00 92.75 86 LEU A N 1
ATOM 612 C CA . LEU A 1 86 ? 8.943 -0.955 -10.545 1.00 92.75 86 LEU A CA 1
ATOM 613 C C . LEU A 1 86 ? 7.574 -1.359 -9.987 1.00 92.75 86 LEU A C 1
ATOM 615 O O . LEU A 1 86 ? 7.326 -2.550 -9.809 1.00 92.75 86 LEU A O 1
ATOM 619 N N . ASP A 1 87 ? 6.655 -0.410 -9.806 1.00 90.38 87 ASP A N 1
ATOM 620 C CA . ASP A 1 87 ? 5.306 -0.686 -9.291 1.00 90.38 87 ASP A CA 1
ATOM 621 C C . ASP A 1 87 ? 4.514 -1.661 -10.174 1.00 90.38 87 ASP A C 1
ATOM 623 O O . ASP A 1 87 ? 3.667 -2.411 -9.682 1.00 90.38 87 ASP A O 1
ATOM 627 N N . ALA A 1 88 ? 4.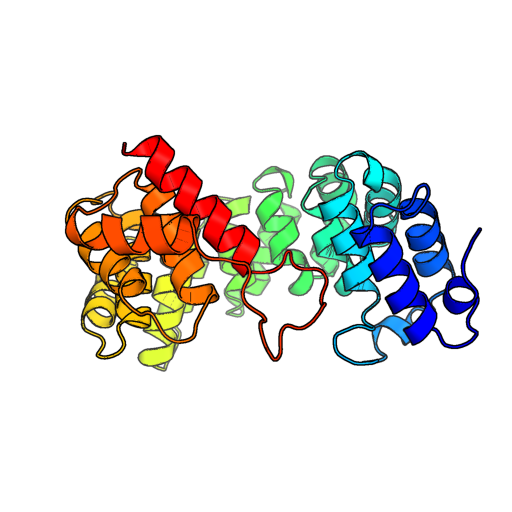822 -1.724 -11.473 1.00 93.75 88 ALA A N 1
ATOM 628 C CA . ALA A 1 88 ? 4.195 -2.669 -12.388 1.00 93.75 88 ALA A CA 1
ATOM 629 C C . ALA A 1 88 ? 4.555 -4.134 -12.092 1.00 93.75 88 ALA A C 1
ATOM 631 O O . ALA A 1 88 ? 3.872 -5.030 -12.584 1.00 93.75 88 ALA A O 1
ATOM 632 N N . LEU A 1 89 ? 5.600 -4.388 -11.295 1.00 96.25 89 LEU A N 1
ATOM 633 C CA . LEU A 1 89 ? 5.990 -5.726 -10.854 1.00 96.25 89 LEU A CA 1
ATOM 634 C C . LEU A 1 89 ? 5.252 -6.190 -9.591 1.00 96.25 89 LEU A C 1
ATOM 636 O O . LEU A 1 89 ? 5.222 -7.394 -9.344 1.00 96.25 89 LEU A O 1
ATOM 640 N N . LEU A 1 90 ? 4.622 -5.289 -8.822 1.00 93.50 90 LEU A N 1
ATOM 641 C CA . LEU A 1 90 ? 3.922 -5.643 -7.575 1.00 93.50 90 LEU A CA 1
ATOM 642 C C . LEU A 1 90 ? 2.855 -6.743 -7.765 1.00 93.50 90 LEU A C 1
ATOM 644 O O . LEU A 1 90 ? 2.781 -7.643 -6.929 1.00 93.50 90 LEU A O 1
ATOM 648 N N . PRO A 1 91 ? 2.058 -6.760 -8.857 1.00 94.06 91 PRO A N 1
ATOM 649 C CA . PRO A 1 91 ? 1.096 -7.839 -9.096 1.00 94.06 91 PRO A CA 1
ATOM 650 C C . PRO A 1 91 ? 1.722 -9.150 -9.610 1.00 94.06 91 PRO A C 1
ATOM 652 O O . PRO A 1 91 ? 1.003 -10.135 -9.771 1.00 94.06 91 PRO A O 1
ATOM 655 N N . PHE A 1 92 ? 3.030 -9.179 -9.898 1.00 96.31 92 PHE A N 1
ATOM 656 C CA . PHE A 1 92 ? 3.728 -10.292 -10.554 1.00 96.31 92 PHE A CA 1
ATOM 657 C C . PHE A 1 92 ? 4.939 -10.775 -9.731 1.00 96.31 92 PHE A C 1
ATOM 659 O O . PHE A 1 92 ? 6.084 -10.671 -10.186 1.00 96.31 92 PHE A O 1
ATOM 666 N N . PRO A 1 93 ? 4.717 -11.365 -8.541 1.00 95.75 93 PRO A N 1
ATOM 667 C CA . PRO A 1 93 ? 5.792 -11.722 -7.612 1.00 95.75 93 PRO A CA 1
ATOM 668 C C . PRO A 1 93 ? 6.816 -12.700 -8.206 1.00 95.75 93 PRO A C 1
ATOM 670 O O . PRO A 1 93 ? 8.002 -12.592 -7.920 1.00 95.75 93 PRO A O 1
ATOM 673 N N . ALA A 1 94 ? 6.399 -13.616 -9.088 1.00 96.50 94 ALA A N 1
ATOM 674 C CA . ALA A 1 94 ? 7.323 -14.536 -9.756 1.00 96.50 94 ALA A CA 1
ATOM 675 C C . ALA A 1 94 ? 8.323 -13.811 -10.679 1.00 96.50 94 ALA A C 1
ATOM 677 O O . ALA A 1 94 ? 9.494 -14.183 -10.730 1.00 96.50 94 ALA A O 1
ATOM 678 N N . LEU A 1 95 ? 7.882 -12.761 -11.383 1.00 97.69 95 LEU A N 1
ATOM 679 C CA . LEU A 1 95 ? 8.755 -11.955 -12.241 1.00 97.69 95 LEU A CA 1
ATOM 680 C C . LEU A 1 95 ? 9.679 -11.067 -11.406 1.00 97.69 95 LEU A C 1
ATOM 682 O O . LEU A 1 95 ? 10.871 -11.009 -11.687 1.00 97.69 95 LEU A O 1
ATOM 686 N N . ALA A 1 96 ? 9.145 -10.436 -10.356 1.00 97.38 96 ALA A N 1
ATOM 687 C CA . ALA A 1 96 ? 9.936 -9.640 -9.421 1.00 97.38 96 ALA A CA 1
ATOM 688 C C . ALA A 1 96 ? 11.032 -10.475 -8.732 1.00 97.38 96 ALA A C 1
ATOM 690 O O . ALA A 1 96 ? 12.171 -10.025 -8.629 1.00 97.38 96 ALA A O 1
ATOM 691 N N . ALA A 1 97 ? 10.720 -11.707 -8.315 1.00 96.50 97 ALA A N 1
ATOM 692 C CA . ALA A 1 97 ? 11.695 -12.620 -7.722 1.00 96.50 97 ALA A CA 1
ATOM 693 C C . ALA A 1 97 ? 12.792 -13.021 -8.723 1.00 96.50 97 ALA A C 1
ATOM 695 O O . ALA A 1 97 ? 13.968 -13.057 -8.366 1.00 96.50 97 ALA A O 1
ATOM 696 N N . ALA A 1 98 ? 12.433 -13.262 -9.989 1.00 97.19 98 ALA A N 1
ATOM 697 C CA . ALA A 1 98 ? 13.392 -13.624 -11.033 1.00 97.19 98 ALA A CA 1
ATOM 698 C C . ALA A 1 98 ? 14.416 -12.512 -11.337 1.00 97.19 98 ALA A C 1
ATOM 700 O O . ALA A 1 98 ? 15.529 -12.819 -11.756 1.00 97.19 98 ALA A O 1
ATOM 701 N N . CYS A 1 99 ? 14.067 -11.242 -11.100 1.00 97.38 99 CYS A N 1
ATOM 702 C CA . CYS A 1 99 ? 14.962 -10.093 -11.270 1.00 97.38 99 CYS A CA 1
ATOM 703 C C . CYS A 1 99 ? 15.398 -9.449 -9.938 1.00 97.38 99 CYS A C 1
ATOM 705 O O . CYS A 1 99 ? 15.824 -8.294 -9.927 1.00 97.38 99 CYS A O 1
ATOM 707 N N . ALA A 1 100 ? 15.313 -10.158 -8.804 1.00 96.81 100 ALA A N 1
ATOM 708 C CA . ALA A 1 100 ? 15.612 -9.590 -7.482 1.00 96.81 100 ALA A CA 1
ATOM 709 C C . ALA A 1 100 ? 17.034 -9.003 -7.379 1.00 96.81 100 ALA A C 1
ATOM 711 O O . ALA A 1 100 ? 17.228 -7.954 -6.766 1.00 96.81 100 ALA A O 1
ATOM 712 N N . GLY A 1 101 ? 18.021 -9.623 -8.034 1.00 96.75 101 GLY A N 1
ATOM 713 C CA . GLY A 1 101 ? 19.395 -9.111 -8.076 1.00 96.75 101 GLY A CA 1
ATOM 714 C C . GLY A 1 101 ? 19.523 -7.743 -8.758 1.00 96.75 101 GLY A C 1
ATOM 715 O O . GLY A 1 101 ? 20.300 -6.903 -8.305 1.00 96.75 101 GLY A O 1
ATOM 716 N N . ASP A 1 102 ? 18.732 -7.482 -9.800 1.00 97.62 102 ASP A N 1
ATOM 717 C CA . ASP A 1 102 ? 18.693 -6.173 -10.461 1.00 97.62 102 ASP A CA 1
ATOM 718 C C . ASP A 1 102 ? 17.916 -5.155 -9.624 1.00 97.62 102 ASP A C 1
ATOM 720 O O . ASP A 1 102 ? 18.327 -4.000 -9.518 1.00 97.62 102 ASP A O 1
ATOM 724 N N . LEU A 1 103 ? 16.849 -5.590 -8.944 1.00 97.38 103 LEU A N 1
ATOM 725 C CA . LEU A 1 103 ? 16.120 -4.748 -7.994 1.00 97.38 103 LEU A CA 1
ATOM 726 C C . LEU A 1 103 ? 17.033 -4.258 -6.865 1.00 97.38 103 LEU A C 1
ATOM 728 O O . LEU A 1 103 ? 16.969 -3.086 -6.511 1.00 97.38 103 LEU A O 1
ATOM 732 N N . VAL A 1 104 ? 17.934 -5.092 -6.343 1.00 97.62 104 VAL A N 1
ATOM 733 C CA . VAL A 1 104 ? 18.912 -4.673 -5.322 1.00 97.62 104 VAL A CA 1
ATOM 734 C C . VAL A 1 104 ? 19.786 -3.506 -5.796 1.00 97.62 104 VAL A C 1
ATOM 736 O O . VAL A 1 104 ? 20.059 -2.594 -5.019 1.00 97.62 104 VAL A O 1
ATOM 739 N N . ARG A 1 105 ? 20.181 -3.480 -7.075 1.00 96.81 105 ARG A N 1
ATOM 740 C CA . ARG A 1 105 ? 20.988 -2.386 -7.653 1.00 96.81 105 ARG A CA 1
ATOM 741 C C . ARG A 1 105 ? 20.221 -1.067 -7.770 1.00 96.81 105 ARG A C 1
ATOM 743 O O . ARG A 1 105 ? 20.845 -0.024 -7.930 1.00 96.81 105 ARG A O 1
ATOM 750 N N . LEU A 1 106 ? 18.892 -1.119 -7.705 1.00 96.19 106 LEU A N 1
ATOM 751 C CA . LEU A 1 106 ? 17.993 0.033 -7.801 1.00 96.19 106 LEU A CA 1
ATOM 752 C C . LEU A 1 106 ? 17.520 0.546 -6.436 1.00 96.19 106 LEU A C 1
ATOM 754 O O . LEU A 1 106 ? 16.590 1.352 -6.370 1.00 96.19 106 LEU A O 1
ATOM 758 N N . LEU A 1 107 ? 18.122 0.092 -5.336 1.00 96.12 107 LEU A N 1
ATOM 759 C CA . LEU A 1 107 ? 17.835 0.673 -4.032 1.00 96.12 107 LEU A CA 1
ATOM 760 C C . LEU A 1 107 ? 18.232 2.165 -3.997 1.00 96.12 107 LEU A C 1
ATOM 762 O O . LEU A 1 107 ? 19.254 2.548 -4.568 1.00 96.12 107 LEU A O 1
ATOM 766 N N . PRO A 1 108 ? 17.431 3.021 -3.336 1.00 94.50 108 PRO A N 1
ATOM 767 C CA . PRO A 1 108 ? 16.283 2.665 -2.496 1.00 94.50 108 PRO A CA 1
ATOM 768 C C . PRO A 1 108 ? 14.941 2.544 -3.240 1.00 94.50 108 PRO A C 1
ATOM 770 O O . PRO A 1 108 ? 13.962 2.087 -2.653 1.00 94.50 108 PRO A O 1
ATOM 773 N N . ALA A 1 109 ? 14.874 2.905 -4.526 1.00 92.94 109 ALA A N 1
ATOM 774 C CA . ALA A 1 109 ? 13.620 2.951 -5.289 1.00 92.94 109 ALA A CA 1
ATOM 775 C C . ALA A 1 109 ? 12.887 1.596 -5.355 1.00 92.94 109 ALA A C 1
ATOM 777 O O . ALA A 1 109 ? 11.662 1.552 -5.417 1.00 92.94 109 ALA A O 1
ATOM 778 N N . SER A 1 110 ? 13.618 0.483 -5.300 1.00 96.31 110 SER A N 1
ATOM 779 C CA . SER A 1 110 ? 13.063 -0.875 -5.349 1.00 96.31 110 SER A CA 1
ATOM 780 C C . SER A 1 110 ? 12.623 -1.460 -4.005 1.00 96.31 110 SER A C 1
ATOM 782 O O . SER A 1 110 ? 12.097 -2.577 -3.986 1.00 96.31 110 SER A O 1
ATOM 784 N N . ALA A 1 111 ? 12.800 -0.740 -2.889 1.00 96.69 111 ALA A N 1
ATOM 785 C CA . ALA A 1 111 ? 12.539 -1.269 -1.548 1.00 96.69 111 ALA A CA 1
ATOM 786 C C . ALA A 1 111 ? 11.102 -1.800 -1.396 1.00 96.69 111 ALA A C 1
ATOM 788 O O . ALA A 1 111 ? 10.906 -2.877 -0.841 1.00 96.69 111 ALA A O 1
ATOM 789 N N . GLY A 1 112 ? 10.105 -1.104 -1.955 1.00 94.00 112 GLY A N 1
ATOM 790 C CA . GLY A 1 112 ? 8.705 -1.542 -1.915 1.00 94.00 112 GLY A CA 1
ATOM 791 C C . GLY A 1 112 ? 8.444 -2.854 -2.666 1.00 94.00 112 GLY A C 1
ATOM 792 O O . GLY A 1 112 ? 7.726 -3.721 -2.167 1.00 94.00 112 GLY A O 1
ATOM 793 N N . VAL A 1 113 ? 9.072 -3.051 -3.831 1.00 96.12 113 VAL A N 1
ATOM 794 C CA . VAL A 1 113 ? 8.949 -4.306 -4.593 1.00 96.12 113 VAL A CA 1
ATOM 795 C C . VAL A 1 113 ? 9.639 -5.447 -3.853 1.00 96.12 113 VAL A C 1
ATOM 797 O O . VAL A 1 113 ? 9.052 -6.517 -3.704 1.00 96.12 113 VAL A O 1
ATOM 800 N N . LEU A 1 114 ? 10.840 -5.217 -3.318 1.00 97.75 114 LEU A N 1
ATOM 801 C CA . LEU A 1 114 ? 11.540 -6.213 -2.501 1.00 97.75 114 LEU A CA 1
ATOM 802 C C . LEU A 1 114 ? 10.732 -6.582 -1.247 1.00 97.75 114 LEU A C 1
ATOM 804 O O . LEU A 1 114 ? 10.591 -7.762 -0.940 1.00 97.75 114 LEU A O 1
ATOM 808 N N . ALA A 1 115 ? 10.114 -5.604 -0.579 1.00 96.56 115 ALA A N 1
ATOM 809 C CA . ALA A 1 115 ? 9.220 -5.847 0.552 1.00 96.56 115 ALA A CA 1
ATOM 810 C C . ALA A 1 115 ? 8.020 -6.729 0.169 1.00 96.56 115 ALA A C 1
ATOM 812 O O . ALA A 1 115 ? 7.620 -7.597 0.943 1.00 96.56 115 ALA A O 1
ATOM 813 N N . SER A 1 116 ? 7.454 -6.526 -1.027 1.00 95.44 116 SER A N 1
ATOM 814 C CA . SER A 1 116 ? 6.303 -7.298 -1.518 1.00 95.44 116 SER A CA 1
ATOM 815 C C . SER A 1 116 ? 6.629 -8.771 -1.792 1.00 95.44 116 SER A C 1
ATOM 817 O O . SER A 1 116 ? 5.744 -9.621 -1.710 1.00 95.44 116 SER A O 1
ATOM 819 N N . LEU A 1 117 ? 7.900 -9.081 -2.072 1.00 96.44 117 LEU A N 1
ATOM 820 C CA . LEU A 1 117 ? 8.391 -10.452 -2.206 1.00 96.44 117 LEU A CA 1
ATOM 821 C C . LEU A 1 117 ? 8.551 -11.156 -0.851 1.00 96.44 117 LEU A C 1
ATOM 823 O O . LEU A 1 117 ? 8.540 -12.388 -0.796 1.00 96.44 117 LEU A O 1
ATOM 827 N N . GLY A 1 118 ? 8.721 -10.396 0.235 1.00 95.94 118 GLY A N 1
ATOM 828 C CA . GLY A 1 118 ? 9.045 -10.942 1.549 1.00 95.94 118 GLY A CA 1
ATOM 829 C C . GLY A 1 118 ? 10.288 -11.846 1.491 1.00 95.94 118 GLY A C 1
ATOM 830 O O . GLY A 1 118 ? 11.256 -11.502 0.806 1.00 95.94 118 GLY A O 1
ATOM 831 N N . PRO A 1 119 ? 10.281 -13.029 2.136 1.00 96.56 119 PRO A N 1
ATOM 832 C CA . PRO A 1 119 ? 11.426 -13.945 2.122 1.00 96.56 119 PRO A CA 1
ATOM 833 C C . PRO A 1 119 ? 11.885 -14.388 0.724 1.00 96.56 119 PRO A C 1
ATOM 835 O O . PRO A 1 119 ? 13.043 -14.769 0.549 1.00 96.56 119 PRO A O 1
ATOM 838 N N . ALA A 1 120 ? 11.015 -14.313 -0.293 1.00 96.44 120 ALA A N 1
ATOM 839 C CA . ALA A 1 120 ? 11.366 -14.668 -1.668 1.00 96.44 120 ALA A CA 1
ATOM 840 C C . ALA A 1 120 ? 12.341 -13.675 -2.329 1.00 96.44 120 ALA A C 1
ATOM 842 O O . ALA A 1 120 ? 12.931 -14.010 -3.353 1.00 96.44 120 ALA A O 1
ATOM 843 N N . ALA A 1 121 ? 12.552 -12.485 -1.749 1.00 96.94 121 ALA A N 1
ATOM 844 C CA . ALA A 1 121 ? 13.587 -11.553 -2.204 1.00 96.94 121 ALA A CA 1
ATOM 845 C C . ALA A 1 121 ? 15.010 -12.116 -2.015 1.00 96.94 121 ALA A C 1
ATOM 847 O O . ALA A 1 121 ? 15.941 -11.712 -2.712 1.00 96.94 121 ALA A O 1
ATOM 848 N N . GLY A 1 122 ? 15.173 -13.065 -1.088 1.00 96.50 122 GLY A N 1
ATOM 849 C CA . GLY A 1 122 ? 16.429 -13.755 -0.830 1.00 96.50 122 GLY A CA 1
ATOM 850 C C . GLY A 1 122 ? 17.411 -12.986 0.068 1.00 96.50 122 GLY A C 1
ATOM 851 O O . GLY A 1 122 ? 17.225 -11.808 0.385 1.00 96.50 122 GLY A O 1
ATOM 852 N N . PRO A 1 123 ? 18.497 -13.657 0.492 1.00 96.81 123 PRO A N 1
ATOM 853 C CA . PRO A 1 123 ? 19.438 -13.124 1.479 1.00 96.81 123 PRO A CA 1
ATOM 854 C C . PRO A 1 123 ? 20.259 -11.939 0.956 1.00 96.81 123 PRO A C 1
ATOM 856 O O . PRO A 1 123 ? 20.728 -11.120 1.742 1.00 96.81 123 PRO A O 1
ATOM 859 N N . ASP A 1 124 ? 20.455 -11.836 -0.358 1.00 97.19 124 ASP A N 1
ATOM 860 C CA . ASP A 1 124 ? 21.202 -10.734 -0.972 1.00 97.19 124 ASP A CA 1
ATOM 861 C C . ASP A 1 124 ? 20.418 -9.422 -0.880 1.00 97.19 124 ASP A C 1
ATOM 863 O O . ASP A 1 124 ? 20.989 -8.387 -0.530 1.00 97.19 124 ASP A O 1
ATOM 867 N N . ALA A 1 125 ? 19.099 -9.485 -1.094 1.00 97.56 125 ALA A N 1
ATOM 868 C CA . ALA A 1 125 ? 18.207 -8.355 -0.879 1.00 97.56 125 ALA A CA 1
ATOM 869 C C . ALA A 1 125 ? 18.159 -7.946 0.595 1.00 97.56 125 ALA A C 1
ATOM 871 O O . ALA A 1 125 ? 18.279 -6.759 0.885 1.00 97.56 125 ALA A O 1
ATOM 872 N N . ALA A 1 126 ? 18.073 -8.907 1.523 1.00 97.88 126 ALA A N 1
ATOM 873 C CA . ALA A 1 126 ? 18.115 -8.623 2.959 1.00 97.88 126 ALA A CA 1
ATOM 874 C C . ALA A 1 126 ? 19.402 -7.879 3.359 1.00 97.88 126 ALA A C 1
ATOM 876 O O . ALA A 1 126 ? 19.342 -6.832 3.999 1.00 97.88 126 ALA A O 1
ATOM 877 N N . ARG A 1 127 ? 20.578 -8.347 2.908 1.00 97.94 127 ARG A N 1
ATOM 878 C CA . ARG A 1 127 ? 21.857 -7.672 3.201 1.00 97.94 127 ARG A CA 1
ATOM 879 C C . ARG A 1 127 ? 21.905 -6.248 2.647 1.00 97.94 127 ARG A C 1
ATOM 881 O O . ARG A 1 127 ? 22.338 -5.342 3.354 1.00 97.94 127 ARG A O 1
ATOM 888 N N . ALA A 1 128 ? 21.453 -6.039 1.412 1.00 97.75 128 ALA A N 1
ATOM 889 C CA . ALA A 1 128 ? 21.442 -4.710 0.808 1.00 97.75 128 ALA A CA 1
ATOM 890 C C . ALA A 1 128 ? 20.461 -3.760 1.517 1.00 97.75 128 ALA A C 1
ATOM 892 O O . ALA A 1 128 ? 20.820 -2.628 1.843 1.00 97.75 128 ALA A O 1
ATOM 893 N N . LEU A 1 129 ? 19.252 -4.236 1.831 1.00 98.06 129 LEU A N 1
ATOM 894 C CA . LEU A 1 129 ? 18.263 -3.490 2.609 1.00 98.06 129 LEU A CA 1
ATOM 895 C C . LEU A 1 129 ? 18.796 -3.129 3.996 1.00 98.06 129 LEU A C 1
ATOM 897 O O . LEU A 1 129 ? 18.620 -1.994 4.430 1.00 98.06 129 LEU A O 1
ATOM 901 N N . TRP A 1 130 ? 19.514 -4.040 4.657 1.00 97.69 130 TRP A N 1
ATOM 902 C CA . TRP A 1 130 ? 20.168 -3.765 5.934 1.00 97.69 130 TRP A CA 1
ATOM 903 C C . TRP A 1 130 ? 21.195 -2.636 5.827 1.00 97.69 130 TRP A C 1
ATOM 905 O O . TRP A 1 130 ? 21.197 -1.740 6.669 1.00 97.69 130 TRP A O 1
ATOM 915 N N . THR A 1 131 ? 22.028 -2.615 4.780 1.00 97.25 131 THR A N 1
ATOM 916 C CA . THR A 1 131 ? 22.992 -1.523 4.556 1.00 97.25 131 THR A CA 1
ATOM 917 C C . THR A 1 131 ? 22.295 -0.170 4.410 1.00 97.25 131 THR A C 1
ATOM 919 O O . THR A 1 131 ? 22.714 0.801 5.040 1.00 97.25 131 THR A O 1
ATOM 922 N N . HIS A 1 132 ? 21.206 -0.100 3.641 1.00 96.69 132 HIS A N 1
ATOM 923 C CA . HIS A 1 132 ? 20.420 1.130 3.496 1.00 96.69 132 HIS A CA 1
ATOM 924 C C . HIS A 1 132 ? 19.706 1.523 4.800 1.00 96.69 132 HIS A C 1
ATOM 926 O O . HIS A 1 132 ? 19.745 2.685 5.205 1.00 96.69 132 HIS A O 1
ATOM 932 N N . ALA A 1 133 ? 19.119 0.556 5.507 1.00 96.12 133 ALA A N 1
ATOM 933 C CA . ALA A 1 133 ? 18.462 0.776 6.792 1.00 96.12 133 ALA A CA 1
ATOM 934 C C . ALA A 1 133 ? 19.444 1.297 7.856 1.00 96.12 133 ALA A C 1
ATOM 936 O O . ALA A 1 133 ? 19.118 2.209 8.616 1.00 96.12 133 ALA A O 1
ATOM 937 N N . ALA A 1 134 ? 20.674 0.773 7.883 1.00 94.38 134 ALA A N 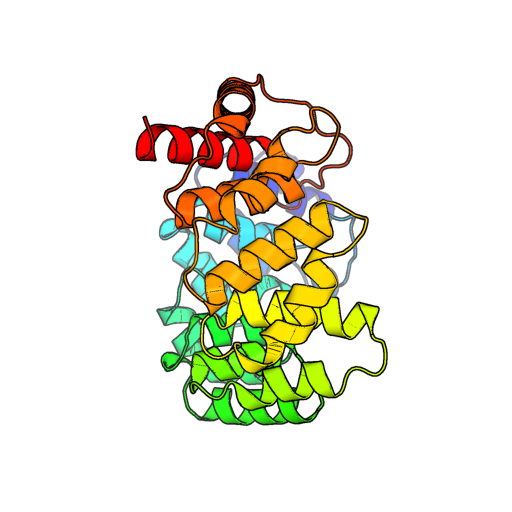1
ATOM 938 C CA . ALA A 1 134 ? 21.744 1.248 8.759 1.00 94.38 134 ALA A CA 1
ATOM 939 C C . ALA A 1 134 ? 22.173 2.693 8.443 1.00 94.38 134 ALA A C 1
ATOM 941 O O . ALA A 1 134 ? 22.603 3.409 9.346 1.00 94.38 134 ALA A O 1
ATOM 942 N N . ALA A 1 135 ? 22.003 3.136 7.195 1.00 92.94 135 ALA A N 1
ATOM 943 C CA . ALA A 1 135 ? 22.192 4.522 6.764 1.00 92.94 135 ALA A CA 1
ATOM 944 C C . ALA A 1 135 ? 21.004 5.450 7.108 1.00 92.94 135 ALA A C 1
ATOM 946 O O . ALA A 1 135 ? 21.052 6.640 6.804 1.00 92.94 135 ALA A O 1
ATOM 947 N N . GLY A 1 136 ? 19.953 4.935 7.756 1.00 89.81 136 GLY A N 1
ATOM 948 C CA . GLY A 1 136 ? 18.779 5.708 8.169 1.00 89.81 136 GLY A CA 1
ATOM 949 C C . GLY A 1 136 ? 17.627 5.713 7.161 1.00 89.81 136 GLY A C 1
ATOM 950 O O . GLY A 1 136 ? 16.662 6.451 7.358 1.00 89.81 136 GLY A O 1
ATOM 951 N N . ASP A 1 137 ? 17.687 4.899 6.105 1.00 94.38 137 ASP A N 1
ATOM 952 C CA . ASP A 1 137 ? 16.581 4.763 5.157 1.00 94.38 137 ASP A CA 1
ATOM 953 C C . ASP A 1 137 ? 15.423 3.965 5.779 1.00 94.38 137 ASP A C 1
ATOM 955 O O . ASP A 1 137 ? 15.475 2.740 5.929 1.00 94.38 137 ASP A O 1
ATOM 959 N N . LEU A 1 138 ? 14.351 4.675 6.142 1.00 94.00 138 LEU A N 1
ATOM 960 C CA . LEU A 1 138 ? 13.172 4.078 6.764 1.00 94.00 138 LEU A CA 1
ATOM 961 C C . LEU A 1 138 ? 12.421 3.121 5.823 1.00 94.00 138 LEU A C 1
ATOM 963 O O . LEU A 1 138 ? 11.866 2.128 6.293 1.00 94.00 138 LEU A O 1
ATOM 967 N N . ALA A 1 139 ? 12.396 3.393 4.515 1.00 93.56 139 ALA A N 1
ATOM 968 C CA . ALA A 1 139 ? 11.725 2.522 3.553 1.00 93.56 139 ALA A CA 1
ATOM 969 C C . ALA A 1 139 ? 12.479 1.195 3.420 1.00 93.56 139 ALA A C 1
ATOM 971 O O . ALA A 1 139 ? 11.860 0.131 3.456 1.00 93.56 139 ALA A O 1
ATOM 972 N N . ALA A 1 140 ? 13.812 1.250 3.364 1.00 96.62 140 ALA A N 1
ATOM 973 C CA . ALA A 1 140 ? 14.644 0.053 3.387 1.00 96.62 140 ALA A CA 1
ATOM 974 C C . ALA A 1 140 ? 14.496 -0.727 4.703 1.00 96.62 140 ALA A C 1
ATOM 976 O O . ALA A 1 140 ? 14.406 -1.951 4.677 1.00 96.62 140 ALA A O 1
ATOM 977 N N . ALA A 1 141 ? 14.402 -0.037 5.843 1.00 97.50 141 ALA A N 1
ATOM 978 C CA . ALA A 1 141 ? 14.197 -0.672 7.144 1.00 97.50 141 ALA A CA 1
ATOM 979 C C . ALA A 1 141 ? 12.844 -1.402 7.252 1.00 97.50 141 ALA A C 1
ATOM 981 O O . ALA A 1 141 ? 12.769 -2.497 7.805 1.00 97.50 141 ALA A O 1
ATOM 982 N N . LEU A 1 142 ? 11.773 -0.820 6.704 1.00 96.50 142 LEU A N 1
ATOM 983 C CA . LEU A 1 142 ? 10.459 -1.468 6.635 1.00 96.50 142 LEU A CA 1
ATOM 984 C C . LEU A 1 142 ? 10.445 -2.641 5.651 1.00 96.50 142 LEU A C 1
ATOM 986 O O . LEU A 1 142 ? 9.844 -3.677 5.934 1.00 96.50 142 LEU A O 1
ATOM 990 N N . ALA A 1 143 ? 11.120 -2.494 4.511 1.00 97.06 143 ALA A N 1
ATOM 991 C CA . ALA A 1 143 ? 11.267 -3.572 3.545 1.00 97.06 143 ALA A CA 1
ATOM 992 C C . ALA A 1 143 ? 12.055 -4.750 4.129 1.00 97.06 143 ALA A C 1
ATOM 994 O O . ALA A 1 143 ? 11.636 -5.893 3.968 1.00 97.06 143 ALA A O 1
ATOM 995 N N . LEU A 1 144 ? 13.134 -4.474 4.867 1.00 97.81 144 LEU A N 1
ATOM 996 C CA . LEU A 1 144 ? 13.924 -5.480 5.571 1.00 97.81 144 LEU A CA 1
ATOM 997 C C . LEU A 1 144 ? 13.043 -6.311 6.507 1.00 97.81 144 LEU A C 1
ATOM 999 O O . LEU A 1 144 ? 12.967 -7.522 6.341 1.00 97.81 144 LEU A O 1
ATOM 1003 N N . ALA A 1 145 ? 12.250 -5.653 7.359 1.00 97.31 145 ALA A N 1
ATOM 1004 C CA . ALA A 1 145 ? 11.327 -6.324 8.271 1.00 97.31 145 ALA A CA 1
ATOM 1005 C C . ALA A 1 145 ? 10.344 -7.285 7.572 1.00 97.31 145 ALA A C 1
ATOM 1007 O O . ALA A 1 145 ? 9.912 -8.268 8.170 1.00 97.31 145 ALA A O 1
ATOM 1008 N N . ARG A 1 146 ? 9.975 -7.029 6.309 1.00 96.06 146 ARG A N 1
ATOM 1009 C CA . ARG A 1 146 ? 9.149 -7.948 5.505 1.00 96.06 146 ARG A CA 1
ATOM 1010 C C . ARG A 1 146 ? 9.955 -9.086 4.883 1.00 96.06 146 ARG A C 1
ATOM 1012 O O . ARG A 1 146 ? 9.413 -10.176 4.713 1.00 96.06 146 ARG A O 1
ATOM 1019 N N . VAL A 1 147 ? 11.207 -8.829 4.519 1.00 96.94 147 VAL A N 1
ATOM 1020 C CA . VAL A 1 147 ? 12.089 -9.792 3.854 1.00 96.94 147 VAL A CA 1
ATOM 1021 C C . VAL A 1 147 ? 12.673 -10.808 4.834 1.00 96.94 147 VAL A C 1
ATOM 1023 O O . VAL A 1 147 ? 12.646 -12.000 4.540 1.00 96.94 147 VAL A O 1
ATOM 1026 N N . ASP A 1 148 ? 13.172 -10.372 5.990 1.00 96.50 148 ASP A N 1
ATOM 1027 C CA . ASP A 1 148 ? 13.871 -11.238 6.951 1.00 96.50 148 ASP A CA 1
ATOM 1028 C C . ASP A 1 148 ? 13.256 -11.258 8.361 1.00 96.50 148 ASP A C 1
ATOM 1030 O O . ASP A 1 148 ? 13.660 -12.071 9.193 1.00 96.50 148 ASP A O 1
ATOM 1034 N N . GLY A 1 149 ? 12.248 -10.420 8.623 1.00 95.25 149 GLY A N 1
ATOM 1035 C CA . GLY A 1 149 ? 11.599 -10.316 9.929 1.00 95.25 149 GLY A CA 1
ATOM 1036 C C . GLY A 1 149 ? 12.300 -9.386 10.924 1.00 95.25 149 GLY A C 1
ATOM 1037 O O . GLY A 1 149 ? 11.789 -9.222 12.034 1.00 95.25 149 GLY A O 1
ATOM 1038 N N . ASP A 1 150 ? 13.428 -8.758 10.573 1.00 95.69 150 ASP A N 1
ATOM 1039 C CA . ASP A 1 150 ? 14.139 -7.842 11.465 1.00 95.69 150 ASP A CA 1
ATOM 1040 C C . ASP A 1 150 ? 13.469 -6.461 11.499 1.00 95.69 150 ASP A C 1
ATOM 1042 O O . ASP A 1 150 ? 13.635 -5.607 10.627 1.00 95.69 150 ASP A O 1
ATOM 1046 N N . THR A 1 151 ? 12.695 -6.227 12.557 1.00 96.88 151 THR A N 1
ATOM 1047 C CA . THR A 1 151 ? 11.999 -4.956 12.784 1.00 96.88 151 THR A CA 1
ATOM 1048 C C . THR A 1 151 ? 12.860 -3.894 13.464 1.00 96.88 151 THR A C 1
ATOM 1050 O O . THR A 1 151 ? 12.487 -2.717 13.475 1.00 96.88 151 THR A O 1
ATOM 1053 N N . GLU A 1 152 ? 13.990 -4.272 14.070 1.00 96.75 152 GLU A N 1
ATOM 1054 C CA . GLU A 1 152 ? 14.771 -3.360 14.913 1.00 96.75 152 GLU A CA 1
ATOM 1055 C C . GLU A 1 152 ? 15.336 -2.160 14.134 1.00 96.75 152 GLU A C 1
ATOM 1057 O O . GLU A 1 152 ? 15.274 -1.046 14.662 1.00 96.75 152 GLU A O 1
ATOM 1062 N N . PRO A 1 153 ? 15.812 -2.294 12.879 1.00 97.00 153 PRO A N 1
ATOM 1063 C CA . PRO A 1 153 ? 16.242 -1.144 12.089 1.00 97.00 153 PRO A CA 1
ATOM 1064 C C . PRO A 1 153 ? 15.145 -0.088 11.907 1.00 97.00 153 PRO A C 1
ATOM 1066 O O . PRO A 1 153 ? 15.429 1.105 12.024 1.00 97.00 153 PRO A O 1
ATOM 1069 N N . ALA A 1 154 ? 13.885 -0.495 11.716 1.00 97.19 154 ALA A N 1
ATOM 1070 C CA . ALA A 1 154 ? 12.770 0.443 11.572 1.00 97.19 154 ALA A CA 1
ATOM 1071 C C . ALA A 1 154 ? 12.464 1.164 12.895 1.00 97.19 154 ALA A C 1
ATOM 1073 O O . ALA A 1 154 ? 12.284 2.384 12.919 1.00 97.19 154 ALA A O 1
ATOM 1074 N N . LEU A 1 155 ? 12.469 0.437 14.018 1.00 97.38 155 LEU A N 1
ATOM 1075 C CA . LEU A 1 155 ? 12.285 1.027 15.350 1.00 97.38 155 LEU A CA 1
ATOM 1076 C C . LEU A 1 155 ? 13.418 2.001 15.699 1.00 97.38 155 LEU A C 1
ATOM 1078 O O . LEU A 1 155 ? 13.170 3.090 16.225 1.00 97.38 155 LEU A O 1
ATOM 1082 N N . ARG A 1 156 ? 14.663 1.638 15.377 1.00 96.31 156 ARG A N 1
ATOM 1083 C CA . ARG A 1 156 ? 15.844 2.483 15.574 1.00 96.31 156 ARG A CA 1
ATOM 1084 C C . ARG A 1 156 ? 15.771 3.756 14.740 1.00 96.31 156 ARG A C 1
ATOM 1086 O O . ARG A 1 156 ? 16.043 4.825 15.282 1.00 96.31 156 ARG A O 1
ATOM 1093 N N . ALA A 1 157 ? 15.360 3.658 13.475 1.00 94.81 157 ALA A N 1
ATOM 1094 C CA . ALA A 1 157 ? 15.188 4.813 12.600 1.00 94.81 157 ALA A CA 1
ATOM 1095 C C . ALA A 1 157 ? 14.198 5.826 13.197 1.00 94.81 157 ALA A C 1
ATOM 1097 O O . ALA A 1 157 ? 14.503 7.013 13.252 1.00 94.81 157 ALA A O 1
ATOM 1098 N N . VAL A 1 158 ? 13.070 5.366 13.757 1.00 95.81 158 VAL A N 1
ATOM 1099 C CA . VAL A 1 158 ? 12.128 6.253 14.465 1.00 95.81 158 VAL A CA 1
ATOM 1100 C C . VAL A 1 158 ? 12.790 6.910 15.678 1.00 95.81 158 VAL A C 1
ATOM 1102 O O . VAL A 1 158 ? 12.691 8.123 15.844 1.00 95.81 158 VAL A O 1
ATOM 1105 N N . ARG A 1 159 ? 13.490 6.146 16.527 1.00 94.44 159 ARG A N 1
ATOM 1106 C CA . ARG A 1 159 ? 14.154 6.683 17.734 1.00 94.44 159 ARG A CA 1
ATOM 1107 C C . ARG A 1 159 ? 15.232 7.723 17.406 1.00 94.44 159 ARG A C 1
ATOM 1109 O O . ARG A 1 159 ? 15.418 8.651 18.190 1.00 94.44 159 ARG A O 1
ATOM 1116 N N . ALA A 1 160 ? 15.918 7.564 16.276 1.00 93.62 160 ALA A N 1
ATOM 1117 C CA . ALA A 1 160 ? 16.993 8.445 15.832 1.00 93.62 160 ALA A CA 1
ATOM 1118 C C . ALA A 1 160 ? 16.501 9.797 15.284 1.00 93.62 160 ALA A C 1
ATOM 1120 O O . ALA A 1 160 ? 17.298 10.729 15.191 1.00 93.62 160 ALA A O 1
ATOM 1121 N N . LEU A 1 161 ? 15.211 9.933 14.945 1.00 93.62 161 LEU A N 1
ATOM 1122 C CA . LEU A 1 161 ? 14.665 11.195 14.440 1.00 93.62 161 LEU A CA 1
ATOM 1123 C C . LEU A 1 161 ? 14.745 12.289 15.515 1.00 93.62 161 LEU A C 1
ATOM 1125 O O . LEU A 1 161 ? 14.182 12.102 16.599 1.00 93.62 161 LEU A O 1
ATOM 1129 N N . PRO A 1 162 ? 15.398 13.433 15.248 1.00 90.38 162 PRO A N 1
ATOM 1130 C CA . PRO A 1 162 ? 15.632 14.462 16.258 1.00 90.38 162 PRO A CA 1
ATOM 1131 C C . PRO A 1 162 ? 14.352 15.217 16.630 1.00 90.38 162 PRO A C 1
ATOM 1133 O O . PRO A 1 162 ? 14.165 15.565 17.794 1.00 90.38 162 PRO A O 1
ATOM 1136 N N . ASP A 1 163 ? 13.459 15.430 15.662 1.00 93.62 163 ASP A N 1
ATOM 1137 C CA . ASP A 1 163 ? 12.239 16.206 15.844 1.00 93.62 163 ASP A CA 1
ATOM 1138 C C . ASP A 1 163 ? 11.073 15.352 16.371 1.00 93.62 163 ASP A C 1
ATOM 1140 O O . ASP A 1 163 ? 10.788 14.258 15.880 1.00 93.62 163 ASP A O 1
ATOM 1144 N N . ALA A 1 164 ? 10.361 15.861 17.378 1.00 90.12 164 ALA A N 1
ATOM 1145 C CA . ALA A 1 164 ? 9.263 15.143 18.022 1.00 90.12 164 ALA A CA 1
ATOM 1146 C C . ALA A 1 164 ? 8.033 14.969 17.096 1.00 90.12 164 ALA A C 1
ATOM 1148 O O . ALA A 1 164 ? 7.493 13.859 17.023 1.00 90.12 164 ALA A O 1
ATOM 1149 N N . PRO A 1 165 ? 7.556 16.008 16.379 1.00 90.75 165 PRO A N 1
ATOM 1150 C CA . PRO A 1 165 ? 6.578 15.868 15.303 1.00 90.75 165 PRO A CA 1
ATOM 1151 C C . PRO A 1 165 ? 6.931 14.808 14.253 1.00 90.75 165 PRO A C 1
ATOM 1153 O O . PRO A 1 165 ? 6.093 13.939 13.983 1.00 90.75 165 PRO A O 1
ATOM 1156 N N . GLU A 1 166 ? 8.142 14.845 13.690 1.00 91.56 166 GLU A N 1
ATOM 1157 C CA . GLU A 1 166 ? 8.598 13.847 12.712 1.00 91.56 166 GLU A CA 1
ATOM 1158 C C . GLU A 1 166 ? 8.631 12.443 13.311 1.00 91.56 166 GLU A C 1
ATOM 1160 O O . GLU A 1 166 ? 8.076 11.512 12.725 1.00 91.56 166 GLU A O 1
ATOM 1165 N N . ARG A 1 167 ? 9.170 12.297 14.525 1.00 94.44 167 ARG A N 1
ATOM 1166 C CA . ARG A 1 167 ? 9.211 11.025 15.253 1.00 94.44 167 ARG A CA 1
ATOM 1167 C C . ARG A 1 167 ? 7.821 10.427 15.448 1.00 94.44 167 ARG A C 1
ATOM 1169 O O . ARG A 1 167 ? 7.620 9.245 15.183 1.00 94.44 167 ARG A O 1
ATOM 1176 N N . ARG A 1 168 ? 6.829 11.232 15.844 1.00 94.19 168 ARG A N 1
ATOM 1177 C CA . ARG A 1 168 ? 5.432 10.774 15.975 1.00 94.19 168 ARG A CA 1
ATOM 1178 C C . ARG A 1 168 ? 4.802 10.411 14.632 1.00 94.19 168 ARG A C 1
ATOM 1180 O O . ARG A 1 168 ? 3.965 9.515 14.581 1.00 94.19 168 ARG A O 1
ATOM 1187 N N . ARG A 1 169 ? 5.150 11.111 13.546 1.00 92.94 169 ARG A N 1
ATOM 1188 C CA . ARG A 1 169 ? 4.674 10.772 12.193 1.00 92.94 169 ARG A CA 1
ATOM 1189 C C . ARG A 1 169 ? 5.265 9.443 11.724 1.00 92.94 169 ARG A C 1
ATOM 1191 O O . ARG A 1 169 ? 4.517 8.585 11.265 1.00 92.94 169 ARG A O 1
ATOM 1198 N N . ALA A 1 170 ? 6.571 9.260 11.888 1.00 94.69 170 ALA A N 1
ATOM 1199 C CA . ALA A 1 170 ? 7.252 8.017 11.555 1.00 94.69 170 ALA A CA 1
ATOM 1200 C C . ALA A 1 170 ? 6.752 6.851 12.421 1.00 94.69 170 ALA A C 1
ATOM 1202 O O . ALA A 1 170 ? 6.544 5.760 11.903 1.00 94.69 170 ALA A O 1
ATOM 1203 N N . ALA A 1 171 ? 6.461 7.089 13.706 1.00 96.94 171 ALA A N 1
ATOM 1204 C CA . ALA A 1 171 ? 5.914 6.066 14.592 1.00 96.94 171 ALA A CA 1
ATOM 1205 C C . ALA A 1 171 ? 4.584 5.492 14.085 1.00 96.94 171 ALA A C 1
ATOM 1207 O O . ALA A 1 171 ? 4.405 4.278 14.091 1.00 96.94 171 ALA A O 1
ATOM 1208 N N . VAL A 1 172 ? 3.676 6.344 13.595 1.00 96.25 172 VAL A N 1
ATOM 1209 C CA . VAL A 1 172 ? 2.411 5.903 12.979 1.00 96.25 172 VAL A CA 1
ATOM 1210 C C . VAL A 1 172 ? 2.653 5.054 11.738 1.00 96.25 172 VAL A C 1
ATOM 1212 O O . VAL A 1 172 ? 1.998 4.024 11.577 1.00 96.25 172 VAL A O 1
ATOM 1215 N N . LEU A 1 173 ? 3.574 5.480 10.868 1.00 94.62 173 LEU A N 1
ATOM 1216 C CA . LEU A 1 173 ? 3.910 4.749 9.648 1.00 94.62 173 LEU A CA 1
ATOM 1217 C C . LEU A 1 173 ? 4.450 3.355 9.991 1.00 94.62 173 LEU A C 1
ATOM 1219 O O . LEU A 1 173 ? 3.903 2.355 9.539 1.00 94.62 173 LEU A O 1
ATOM 1223 N N . VAL A 1 174 ? 5.460 3.288 10.860 1.00 96.56 174 VAL A N 1
ATOM 1224 C CA . VAL A 1 174 ? 6.090 2.025 11.263 1.00 96.56 174 VAL A CA 1
ATOM 1225 C C . VAL A 1 174 ? 5.103 1.107 11.974 1.00 96.56 174 VAL A C 1
ATOM 1227 O O . VAL A 1 174 ? 5.020 -0.074 11.652 1.00 96.56 174 VAL A O 1
ATOM 1230 N N . ALA A 1 175 ? 4.297 1.636 12.893 1.00 96.69 175 ALA A N 1
ATOM 1231 C CA . ALA A 1 175 ? 3.279 0.844 13.572 1.00 96.69 175 ALA A CA 1
ATOM 1232 C C . ALA A 1 175 ? 2.193 0.325 12.624 1.00 96.69 175 ALA A C 1
ATOM 1234 O O . ALA A 1 175 ? 1.693 -0.784 12.809 1.00 96.69 175 ALA A O 1
ATOM 1235 N N . SER A 1 176 ? 1.855 1.095 11.587 1.00 93.12 176 SER A N 1
ATOM 1236 C CA . SER A 1 176 ? 0.889 0.660 10.579 1.00 93.12 176 SER A CA 1
ATOM 1237 C C . SER A 1 176 ? 1.408 -0.481 9.711 1.00 93.12 176 SER A C 1
ATOM 1239 O O . SER A 1 176 ? 0.625 -1.355 9.351 1.00 93.12 176 SER A O 1
ATOM 1241 N N . GLU A 1 177 ? 2.705 -0.487 9.411 1.00 93.00 177 GLU A N 1
ATOM 1242 C CA . GLU A 1 177 ? 3.326 -1.495 8.548 1.00 93.00 177 GLU A CA 1
ATOM 1243 C C . GLU A 1 177 ? 3.735 -2.773 9.283 1.00 93.00 177 GLU A C 1
ATOM 1245 O O . GLU A 1 177 ? 3.666 -3.860 8.700 1.00 93.00 177 GLU A O 1
ATOM 1250 N N . LEU A 1 178 ? 4.165 -2.652 10.543 1.00 95.06 178 LEU A N 1
ATOM 1251 C CA . LEU A 1 178 ? 4.670 -3.777 11.331 1.00 95.06 178 LEU A CA 1
ATOM 1252 C C . LEU A 1 178 ? 3.585 -4.454 12.177 1.00 95.06 178 LEU A C 1
ATOM 1254 O O . LEU A 1 178 ? 3.642 -5.665 12.368 1.00 95.06 178 LEU A O 1
ATOM 1258 N N . GLY A 1 179 ? 2.599 -3.710 12.689 1.00 95.25 179 GLY A N 1
ATOM 1259 C CA . GLY A 1 179 ? 1.605 -4.253 13.618 1.00 95.25 179 GLY A CA 1
ATOM 1260 C C . GLY A 1 179 ? 2.209 -4.569 14.999 1.00 95.25 179 GLY A C 1
ATOM 1261 O O . GLY A 1 179 ? 2.922 -3.720 15.539 1.00 95.25 179 GLY A O 1
ATOM 1262 N N . PRO A 1 180 ? 1.960 -5.749 15.605 1.00 97.00 180 PRO A N 1
ATOM 1263 C CA . PRO A 1 180 ? 2.371 -6.054 16.985 1.00 97.00 180 PRO A CA 1
ATOM 1264 C C . PRO A 1 180 ? 3.853 -5.815 17.341 1.00 97.00 180 PRO A C 1
ATOM 1266 O O . PRO A 1 180 ? 4.113 -5.283 18.422 1.00 97.00 180 PRO A O 1
ATOM 1269 N N . PRO A 1 181 ? 4.844 -6.106 16.470 1.00 96.94 181 PRO A N 1
ATOM 1270 C CA . PRO A 1 181 ? 6.253 -5.795 16.733 1.00 96.94 181 PRO A CA 1
ATOM 1271 C C . PRO A 1 181 ? 6.549 -4.310 16.995 1.00 96.94 181 PRO A C 1
ATOM 1273 O O . PRO A 1 181 ? 7.560 -3.981 17.610 1.00 96.94 181 PRO A O 1
ATOM 1276 N N . ALA A 1 182 ? 5.664 -3.397 16.584 1.00 97.50 182 ALA A N 1
ATOM 1277 C CA . ALA A 1 182 ? 5.792 -1.971 16.867 1.00 97.50 182 ALA A CA 1
ATOM 1278 C C . ALA A 1 182 ? 5.268 -1.550 18.254 1.00 97.50 182 ALA A C 1
ATOM 1280 O O . ALA A 1 182 ? 5.187 -0.352 18.529 1.00 97.50 182 ALA A O 1
ATOM 1281 N N . ALA A 1 183 ? 4.970 -2.491 19.159 1.00 98.06 183 ALA A N 1
ATOM 1282 C CA . ALA A 1 183 ? 4.612 -2.208 20.554 1.00 98.06 183 ALA A CA 1
ATOM 1283 C C . ALA A 1 183 ? 5.536 -1.196 21.270 1.00 98.06 183 ALA A C 1
ATOM 1285 O O . ALA A 1 183 ? 5.014 -0.333 21.980 1.00 98.06 183 ALA A O 1
ATOM 1286 N N . PRO A 1 184 ? 6.870 -1.182 21.051 1.00 98.00 184 PRO A N 1
ATOM 1287 C CA . PRO A 1 184 ? 7.745 -0.167 21.645 1.00 98.00 184 PRO A CA 1
ATOM 1288 C C . PRO A 1 184 ? 7.423 1.283 21.244 1.00 98.00 184 PRO A C 1
ATOM 1290 O O . PRO A 1 184 ? 7.927 2.211 21.874 1.00 98.00 184 PRO A O 1
ATOM 1293 N N . LEU A 1 185 ? 6.617 1.501 20.198 1.00 97.81 185 LEU A N 1
ATOM 1294 C CA . LEU A 1 185 ? 6.207 2.826 19.728 1.00 97.81 185 LEU A CA 1
ATOM 1295 C C . LEU A 1 185 ? 4.901 3.323 20.365 1.00 97.81 185 LEU A C 1
ATOM 1297 O O . LEU A 1 185 ? 4.547 4.482 20.148 1.00 97.81 185 LEU A O 1
ATOM 1301 N N . LEU A 1 186 ? 4.203 2.502 21.163 1.00 97.44 186 LEU A N 1
ATOM 1302 C CA . LEU A 1 186 ? 2.921 2.868 21.783 1.00 97.44 186 LEU A CA 1
ATOM 1303 C C . LEU A 1 186 ? 2.940 4.223 22.512 1.00 97.44 186 LEU A C 1
ATOM 1305 O O . LEU A 1 186 ? 2.031 5.009 22.248 1.00 97.44 186 LEU A O 1
ATOM 1309 N N . PRO A 1 187 ? 3.967 4.587 23.311 1.00 97.06 187 PRO A N 1
ATOM 1310 C CA . PRO A 1 187 ? 3.993 5.898 23.966 1.00 97.06 187 PRO A CA 1
ATOM 1311 C C . PRO A 1 187 ? 3.898 7.075 22.978 1.00 97.06 187 PRO A C 1
ATOM 1313 O O . PRO A 1 187 ? 3.142 8.021 23.195 1.00 97.06 187 PRO A O 1
ATOM 1316 N N . LEU A 1 188 ? 4.593 6.989 21.836 1.00 96.44 188 LEU A N 1
ATOM 1317 C CA . LEU A 1 188 ? 4.553 8.021 20.790 1.00 96.44 188 LEU A CA 1
ATOM 1318 C C . LEU A 1 188 ? 3.193 8.071 20.083 1.00 96.44 188 LEU A C 1
ATOM 1320 O O . LEU A 1 188 ? 2.733 9.146 19.683 1.00 96.44 188 LEU A O 1
ATOM 1324 N N . LEU A 1 189 ? 2.549 6.913 19.913 1.00 96.88 189 LEU A N 1
ATOM 1325 C CA . LEU A 1 189 ? 1.214 6.828 19.327 1.00 96.88 189 LEU A CA 1
ATOM 1326 C C . LEU A 1 189 ? 0.162 7.421 20.268 1.00 96.88 189 LEU A C 1
ATOM 1328 O O . LEU A 1 189 ? -0.683 8.190 19.821 1.00 96.88 189 LEU A O 1
ATOM 1332 N N . GLU A 1 190 ? 0.245 7.142 21.568 1.00 95.69 190 GLU A N 1
ATOM 1333 C CA . GLU A 1 190 ? -0.641 7.718 22.584 1.00 95.69 190 GLU A CA 1
ATOM 1334 C C . GLU A 1 190 ? -0.490 9.239 22.693 1.00 95.69 190 GLU A C 1
ATOM 1336 O O . GLU A 1 190 ? -1.480 9.959 22.827 1.00 95.69 190 GLU A O 1
ATOM 1341 N N . GLU A 1 191 ? 0.733 9.768 22.604 1.00 94.12 191 GLU A N 1
ATOM 1342 C CA . GLU A 1 191 ? 0.948 11.214 22.484 1.00 94.12 191 GLU A CA 1
ATOM 1343 C C . GLU A 1 191 ? 0.225 11.788 21.264 1.00 94.12 191 GLU A C 1
ATOM 1345 O O . GLU A 1 191 ? -0.473 12.800 21.363 1.00 94.12 191 GLU A O 1
ATOM 1350 N N . ARG A 1 192 ? 0.353 11.132 20.104 1.00 93.94 192 ARG A N 1
ATOM 1351 C CA . ARG A 1 192 ? -0.296 11.582 18.868 1.00 93.94 192 ARG A CA 1
ATOM 1352 C C . ARG A 1 192 ? -1.818 11.429 18.912 1.00 93.94 192 ARG A C 1
ATOM 1354 O O . ARG A 1 192 ? -2.517 12.248 18.319 1.00 93.94 192 ARG A O 1
ATOM 1361 N N . LEU A 1 193 ? -2.340 10.466 19.667 1.00 93.31 193 LEU A N 1
ATOM 1362 C CA . LEU A 1 193 ? -3.772 10.305 19.925 1.00 93.31 193 LEU A CA 1
ATOM 1363 C C . LEU A 1 193 ? -4.369 11.515 20.666 1.00 93.31 193 LEU A C 1
ATOM 1365 O O . LEU A 1 193 ? -5.564 11.773 20.560 1.00 93.31 193 LEU A O 1
ATOM 1369 N N . ARG A 1 194 ? -3.544 12.309 21.359 1.00 92.31 194 ARG A N 1
ATOM 1370 C CA . ARG A 1 194 ? -3.945 13.558 22.033 1.00 92.31 194 ARG A CA 1
ATOM 1371 C C . ARG A 1 194 ? -3.766 14.806 21.154 1.00 92.31 194 ARG A C 1
ATOM 1373 O O . ARG A 1 194 ? -3.972 15.922 21.623 1.00 92.31 194 ARG A O 1
ATOM 1380 N N . ALA A 1 195 ? -3.395 14.648 19.879 1.00 87.88 195 ALA A N 1
ATOM 1381 C CA . ALA A 1 195 ? -3.185 15.770 18.967 1.00 87.88 195 ALA A CA 1
ATOM 1382 C C . ALA A 1 195 ? -4.476 16.587 18.728 1.00 87.88 195 ALA A C 1
ATOM 1384 O O . ALA A 1 195 ? -5.580 16.028 18.697 1.00 87.88 195 ALA A O 1
ATOM 1385 N N . PRO A 1 196 ? -4.365 17.908 18.484 1.00 86.06 196 PRO A N 1
ATOM 1386 C CA . PRO A 1 196 ? -5.531 18.758 18.235 1.00 86.06 196 PRO A CA 1
ATOM 1387 C C . PRO A 1 196 ? -6.237 18.394 16.921 1.00 86.06 196 PRO A C 1
ATOM 1389 O O . PRO A 1 196 ? -7.469 18.387 16.846 1.00 86.06 196 PRO A O 1
ATOM 1392 N N . ALA A 1 197 ? -5.457 18.046 15.894 1.00 85.12 197 ALA A N 1
ATOM 1393 C CA . ALA A 1 197 ? -5.967 17.640 14.594 1.00 85.12 197 ALA A CA 1
ATOM 1394 C C . ALA A 1 197 ? -6.606 16.250 14.673 1.00 85.12 197 ALA A C 1
ATOM 1396 O O . ALA A 1 197 ? -5.957 15.280 15.061 1.00 85.12 197 ALA A O 1
ATOM 1397 N N . ARG A 1 198 ? -7.875 16.150 14.260 1.00 81.94 198 ARG A N 1
ATOM 1398 C CA . ARG A 1 198 ? -8.620 14.887 14.283 1.00 81.94 198 ARG A CA 1
ATOM 1399 C C . ARG A 1 198 ? -7.947 13.820 13.413 1.00 81.94 198 ARG A C 1
ATOM 1401 O O . ARG A 1 198 ? -7.812 12.698 13.878 1.00 81.94 198 ARG A O 1
ATOM 1408 N N . GLU A 1 199 ? -7.522 14.178 12.200 1.00 81.69 199 GLU A N 1
ATOM 1409 C CA . GLU A 1 199 ? -6.849 13.270 11.249 1.00 81.69 199 GLU A CA 1
ATOM 1410 C C . GLU A 1 199 ? -5.658 12.577 11.928 1.00 81.69 199 GLU A C 1
ATOM 1412 O O . GLU A 1 199 ? -5.595 11.352 11.996 1.00 81.69 199 GLU A O 1
ATOM 1417 N N . SER A 1 200 ? -4.805 13.361 12.596 1.00 86.31 200 SER A N 1
ATOM 1418 C CA . SER A 1 200 ? -3.675 12.841 13.370 1.00 86.31 200 SER A CA 1
ATOM 1419 C C . SER A 1 200 ? -4.079 11.867 14.479 1.00 86.31 200 SER A C 1
ATOM 1421 O O . SER A 1 200 ? -3.336 10.919 14.734 1.00 86.31 200 SER A O 1
ATOM 1423 N N . ARG A 1 201 ? -5.228 12.083 15.140 1.00 92.44 201 ARG A N 1
ATOM 1424 C CA . ARG A 1 201 ? -5.744 11.164 16.167 1.00 92.44 201 ARG A CA 1
ATOM 1425 C C . ARG A 1 201 ? -6.244 9.859 15.565 1.00 92.44 201 ARG A C 1
ATOM 1427 O O . ARG A 1 201 ? -6.000 8.807 16.140 1.00 92.44 201 ARG A O 1
ATOM 1434 N N . ALA A 1 202 ? -6.928 9.919 14.427 1.00 92.06 202 ALA A N 1
ATOM 1435 C CA . ALA A 1 202 ? -7.446 8.730 13.762 1.00 92.06 202 ALA A CA 1
ATOM 1436 C C . ALA A 1 202 ? -6.328 7.843 13.214 1.00 92.06 202 ALA A C 1
ATOM 1438 O O . ALA A 1 202 ? -6.384 6.631 13.397 1.00 92.06 202 ALA A O 1
ATOM 1439 N N . ASP A 1 203 ? -5.281 8.439 12.636 1.00 92.62 203 ASP A N 1
ATOM 1440 C CA . ASP A 1 203 ? -4.095 7.694 12.210 1.00 92.62 203 ASP A CA 1
ATOM 1441 C C . ASP A 1 203 ? -3.413 7.000 13.398 1.00 92.62 203 ASP A C 1
ATOM 1443 O O . ASP A 1 203 ? -3.032 5.832 13.317 1.00 92.62 203 ASP A O 1
ATOM 1447 N N . ALA A 1 204 ? -3.291 7.705 14.529 1.00 95.56 204 ALA A N 1
ATOM 1448 C CA . ALA A 1 204 ? -2.740 7.139 15.756 1.00 95.56 204 ALA A CA 1
ATOM 1449 C C . ALA A 1 204 ? -3.616 6.005 16.308 1.00 95.56 204 ALA A C 1
ATOM 1451 O O . ALA A 1 204 ? -3.091 4.954 16.657 1.00 95.56 204 ALA A O 1
ATOM 1452 N N . ALA A 1 205 ? -4.940 6.177 16.330 1.00 96.56 205 ALA A N 1
ATOM 1453 C CA . ALA A 1 205 ? -5.879 5.148 16.769 1.00 96.56 205 ALA A CA 1
ATOM 1454 C C . ALA A 1 205 ? -5.827 3.900 15.871 1.00 96.56 205 ALA A C 1
ATOM 1456 O O . ALA A 1 205 ? -5.795 2.775 16.369 1.00 96.56 205 ALA A O 1
ATOM 1457 N N . ALA A 1 206 ? -5.748 4.086 14.550 1.00 95.81 206 ALA A N 1
ATOM 1458 C CA . ALA A 1 206 ? -5.577 2.996 13.593 1.00 95.81 206 ALA A CA 1
ATOM 1459 C C . ALA A 1 206 ? -4.259 2.238 13.819 1.00 95.81 206 ALA A C 1
ATOM 1461 O O . ALA A 1 206 ? -4.242 1.007 13.797 1.00 95.81 206 ALA A O 1
ATOM 1462 N N . ALA A 1 207 ? -3.163 2.957 14.073 1.00 96.62 207 ALA A N 1
ATOM 1463 C CA . ALA A 1 207 ? -1.871 2.359 14.391 1.00 96.62 207 ALA A CA 1
ATOM 1464 C C . ALA A 1 207 ? -1.894 1.599 15.731 1.00 96.62 207 ALA A C 1
ATOM 1466 O O . ALA A 1 207 ? -1.452 0.454 15.783 1.00 96.62 207 ALA A O 1
ATOM 1467 N N . ILE A 1 208 ? -2.466 2.181 16.792 1.00 97.50 208 ILE A N 1
ATOM 1468 C CA . ILE A 1 208 ? -2.614 1.523 18.103 1.00 97.50 208 ILE A CA 1
ATOM 1469 C C . ILE A 1 208 ? -3.430 0.240 17.966 1.00 97.50 208 ILE A C 1
ATOM 1471 O O . ILE A 1 208 ? -3.044 -0.793 18.512 1.00 97.50 208 ILE A O 1
ATOM 1475 N N . TRP A 1 209 ? -4.525 0.264 17.205 1.00 97.06 209 TRP A N 1
ATOM 1476 C CA . TRP A 1 209 ? -5.299 -0.943 16.939 1.00 97.06 209 TRP A CA 1
ATOM 1477 C C . TRP A 1 209 ? -4.481 -2.014 16.209 1.00 97.06 209 TRP A C 1
ATOM 1479 O O . TRP A 1 209 ? -4.528 -3.171 16.609 1.00 97.06 209 TRP A O 1
ATOM 1489 N N . ARG A 1 210 ? -3.691 -1.665 15.187 1.00 96.00 210 ARG A N 1
ATOM 1490 C CA . ARG A 1 210 ? -2.838 -2.650 14.491 1.00 96.00 210 ARG A CA 1
ATOM 1491 C C . ARG A 1 210 ? -1.790 -3.279 15.406 1.00 96.00 210 ARG A C 1
ATOM 1493 O O . ARG A 1 210 ? -1.456 -4.447 15.235 1.00 96.00 210 ARG A O 1
ATOM 1500 N N . VAL A 1 211 ? -1.278 -2.509 16.362 1.00 97.25 211 VAL A N 1
ATOM 1501 C CA . VAL A 1 211 ? -0.296 -2.980 17.345 1.00 97.25 211 VAL A CA 1
ATOM 1502 C C . VAL A 1 211 ? -0.944 -3.866 18.411 1.00 97.25 211 VAL A C 1
ATOM 1504 O O . VAL A 1 211 ? -0.380 -4.889 18.784 1.00 97.25 211 VAL A O 1
ATOM 1507 N N . THR A 1 212 ? -2.116 -3.479 18.917 1.00 96.69 212 THR A N 1
ATOM 1508 C CA . THR A 1 212 ? -2.714 -4.082 20.125 1.00 96.69 212 THR A CA 1
ATOM 1509 C C . THR A 1 212 ? -3.858 -5.053 19.844 1.00 96.69 212 THR A C 1
ATOM 1511 O O . THR A 1 212 ? -4.213 -5.849 20.707 1.00 96.69 212 THR A O 1
ATOM 1514 N N . GLY A 1 213 ? -4.492 -4.961 18.677 1.00 94.19 213 GLY A N 1
ATOM 1515 C CA . GLY A 1 213 ? -5.751 -5.636 18.362 1.00 94.19 213 GLY A CA 1
ATOM 1516 C C . GLY A 1 213 ? -6.987 -5.054 19.066 1.00 94.19 213 GLY A C 1
ATOM 1517 O O . GLY A 1 213 ? -8.095 -5.509 18.785 1.00 94.19 213 GLY A O 1
ATOM 1518 N N . SER A 1 214 ? -6.854 -4.042 19.938 1.00 92.06 214 SER A N 1
ATOM 1519 C CA . SER A 1 214 ? -7.989 -3.481 20.690 1.00 92.06 214 SER A CA 1
ATOM 1520 C C . SER A 1 214 ? -8.841 -2.554 19.817 1.00 92.06 214 SER A C 1
ATOM 1522 O O . SER A 1 214 ? -8.560 -1.366 19.659 1.00 92.06 214 SER A O 1
ATOM 1524 N N . ALA A 1 215 ? -9.877 -3.112 19.189 1.00 89.62 215 ALA A N 1
ATOM 1525 C CA 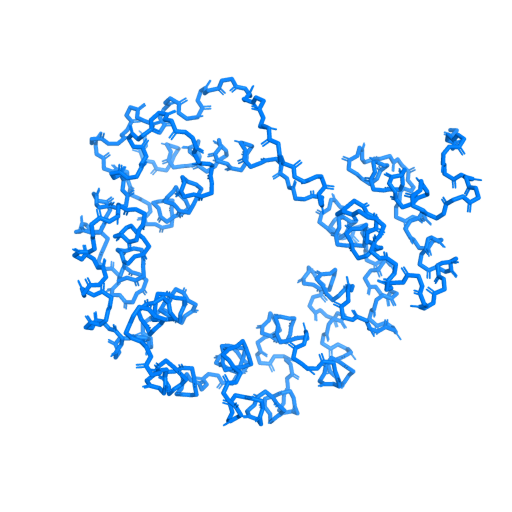. ALA A 1 215 ? -10.727 -2.373 18.255 1.00 89.62 215 ALA A CA 1
ATOM 1526 C C . ALA A 1 215 ? -11.749 -1.461 18.952 1.00 89.62 215 ALA A C 1
ATOM 1528 O O . ALA A 1 215 ? -12.058 -0.392 18.430 1.00 89.62 215 ALA A O 1
ATOM 1529 N N . HIS A 1 216 ? -12.276 -1.868 20.112 1.00 86.69 216 HIS A N 1
ATOM 1530 C CA . HIS A 1 216 ? -13.445 -1.223 20.722 1.00 86.69 216 HIS A CA 1
ATOM 1531 C C . HIS A 1 216 ? -13.178 0.233 21.126 1.00 86.69 216 HIS A C 1
ATOM 1533 O O . HIS A 1 216 ? -13.993 1.105 20.838 1.00 86.69 216 HIS A O 1
ATOM 1539 N N . ASP A 1 217 ? -12.002 0.510 21.691 1.00 90.62 217 ASP A N 1
ATOM 1540 C CA . ASP A 1 217 ? -11.626 1.863 22.117 1.00 90.62 217 ASP A CA 1
ATOM 1541 C C . ASP A 1 217 ? -11.203 2.748 20.936 1.00 90.62 217 ASP A C 1
ATOM 1543 O O . ASP A 1 217 ? -11.367 3.970 20.958 1.00 90.62 217 ASP A O 1
ATOM 1547 N N . MET A 1 218 ? -10.649 2.140 19.882 1.00 95.94 218 MET A N 1
ATOM 1548 C CA . MET A 1 218 ? -10.075 2.866 18.746 1.00 95.94 218 MET A CA 1
ATOM 1549 C C . MET A 1 218 ? -11.113 3.190 17.669 1.00 95.94 218 MET A C 1
ATOM 1551 O O . MET A 1 218 ? -11.034 4.247 17.037 1.00 95.94 218 MET A O 1
ATOM 1555 N N . ALA A 1 219 ? -12.107 2.321 17.465 1.00 94.69 219 ALA A N 1
ATOM 1556 C CA . ALA A 1 219 ? -13.103 2.492 16.413 1.00 94.69 219 ALA A CA 1
ATOM 1557 C C . ALA A 1 219 ? -13.892 3.811 16.529 1.00 94.69 219 ALA A C 1
ATOM 1559 O O . ALA A 1 219 ? -14.000 4.495 15.510 1.00 94.69 219 ALA A O 1
ATOM 1560 N N . PRO A 1 220 ? -14.372 4.257 17.711 1.00 94.31 220 PRO A N 1
ATOM 1561 C CA . PRO A 1 220 ? -15.029 5.559 17.842 1.00 94.31 220 PRO A CA 1
ATOM 1562 C C . PRO A 1 220 ? -14.132 6.738 17.436 1.00 94.31 220 PRO A C 1
ATOM 1564 O O . PRO A 1 220 ? -14.596 7.660 16.766 1.00 94.31 220 PRO A O 1
ATOM 1567 N N . VAL A 1 221 ? -12.838 6.697 17.780 1.00 93.94 221 VAL A N 1
ATOM 1568 C CA . VAL A 1 221 ? -11.877 7.762 17.436 1.00 93.94 221 VAL A CA 1
ATOM 1569 C C . VAL A 1 221 ? -11.637 7.830 15.928 1.00 93.94 221 VAL A C 1
ATOM 1571 O O . VAL A 1 221 ? -11.579 8.917 15.351 1.00 93.94 221 VAL A O 1
ATOM 1574 N N . ILE A 1 222 ? -11.524 6.673 15.274 1.00 93.94 222 ILE A N 1
ATOM 1575 C CA . ILE A 1 222 ? -11.380 6.584 13.815 1.00 93.94 222 ILE A CA 1
ATOM 1576 C C . ILE A 1 222 ? -12.660 7.071 13.130 1.00 93.94 222 ILE A C 1
ATOM 1578 O O . ILE A 1 222 ? -12.607 7.830 12.161 1.00 93.94 222 ILE A O 1
ATOM 1582 N N . ALA A 1 223 ? -13.816 6.672 13.652 1.00 93.00 223 ALA A N 1
ATOM 1583 C CA . ALA A 1 223 ? -15.109 6.978 13.068 1.00 93.00 223 ALA A CA 1
ATOM 1584 C C . ALA A 1 223 ? -15.492 8.466 13.183 1.00 93.00 223 ALA A C 1
ATOM 1586 O O . ALA A 1 223 ? -16.183 8.979 12.300 1.00 93.00 223 ALA A O 1
ATOM 1587 N N . ASP A 1 224 ? -14.968 9.195 14.179 1.00 90.56 224 ASP A N 1
ATOM 1588 C CA . ASP A 1 224 ? -15.105 10.659 14.279 1.00 90.56 224 ASP A CA 1
ATOM 1589 C C . ASP A 1 224 ? -14.625 11.382 13.001 1.00 90.56 224 ASP A C 1
ATOM 1591 O O . ASP A 1 224 ? -15.200 12.408 12.627 1.00 90.56 224 ASP A O 1
ATOM 1595 N N . GLN A 1 225 ? -13.652 10.827 12.254 1.00 88.12 225 GLN A N 1
ATOM 1596 C CA . GLN A 1 225 ? -13.225 11.395 10.959 1.00 88.12 225 GLN A CA 1
ATOM 1597 C C . GLN A 1 225 ? -14.337 11.432 9.918 1.00 88.12 225 GLN A C 1
ATOM 1599 O O . GLN A 1 225 ? -14.397 12.351 9.099 1.00 88.12 225 GLN A O 1
ATOM 1604 N N . LEU A 1 226 ? -15.207 10.423 9.923 1.00 87.56 226 LEU A N 1
ATOM 1605 C CA . LEU A 1 226 ? -16.214 10.235 8.884 1.00 87.56 226 LEU A CA 1
ATOM 1606 C C . LEU A 1 226 ? -17.361 11.240 9.008 1.00 87.56 226 LEU A C 1
ATOM 1608 O O . LEU A 1 226 ? -18.089 11.472 8.048 1.00 87.56 226 LEU A O 1
ATOM 1612 N N . THR A 1 227 ? -17.495 11.887 10.167 1.00 80.94 227 THR A N 1
ATOM 1613 C CA . THR A 1 227 ? -18.573 12.841 10.450 1.00 80.94 227 THR A CA 1
ATOM 1614 C C . THR A 1 227 ? -18.417 14.183 9.719 1.00 80.94 227 THR A C 1
ATOM 1616 O O . THR A 1 227 ? -19.376 14.956 9.637 1.00 80.94 227 THR A O 1
ATOM 1619 N N . ARG A 1 228 ? -17.246 14.485 9.129 1.00 71.50 228 ARG A N 1
ATOM 1620 C CA . ARG A 1 228 ? -17.042 15.715 8.343 1.00 71.50 228 ARG A CA 1
ATOM 1621 C C . ARG A 1 228 ? -17.632 15.605 6.935 1.00 71.50 228 ARG A C 1
ATOM 1623 O O . ARG A 1 228 ? -17.196 14.799 6.118 1.00 71.50 228 ARG A O 1
ATOM 1630 N N . ARG A 1 229 ? -18.561 16.517 6.623 1.00 60.41 229 ARG A N 1
ATOM 1631 C CA . ARG A 1 229 ? -19.151 16.683 5.281 1.00 60.41 229 ARG A CA 1
ATOM 1632 C C . ARG A 1 229 ? -18.245 17.418 4.282 1.00 60.41 229 ARG A C 1
ATOM 1634 O O . ARG A 1 229 ? -18.449 17.256 3.083 1.00 60.41 229 ARG A O 1
ATOM 1641 N N . ALA A 1 230 ? -17.262 18.184 4.759 1.00 55.06 230 ALA A N 1
ATOM 1642 C CA . ALA A 1 230 ? -16.422 19.048 3.931 1.00 55.06 230 ALA A CA 1
ATOM 1643 C C . ALA A 1 230 ? -14.977 18.510 3.808 1.00 55.06 230 ALA A C 1
ATOM 1645 O O . ALA A 1 230 ? -14.218 18.489 4.777 1.00 55.06 230 ALA A O 1
ATOM 1646 N N . ASP A 1 231 ? -14.648 18.079 2.588 1.00 55.81 231 ASP A N 1
ATOM 1647 C CA . ASP A 1 231 ? -13.392 18.374 1.875 1.00 55.81 231 ASP A CA 1
ATOM 1648 C C . ASP A 1 231 ? -12.210 17.400 1.783 1.00 55.81 231 ASP A C 1
ATOM 1650 O O . ASP A 1 231 ? -11.261 17.761 1.090 1.00 55.81 231 ASP A O 1
ATOM 1654 N N . ARG A 1 232 ? -12.191 16.167 2.317 1.00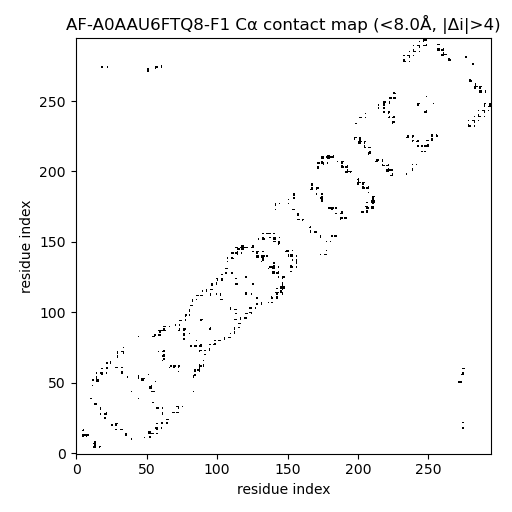 57.28 232 ARG A N 1
ATOM 1655 C CA . ARG A 1 232 ? -11.019 15.284 2.058 1.00 57.28 232 ARG A CA 1
ATOM 1656 C C . ARG A 1 232 ? -11.350 13.801 1.896 1.00 57.28 232 ARG A C 1
ATOM 1658 O O . ARG A 1 232 ? -11.785 13.147 2.838 1.00 57.28 232 ARG A O 1
ATOM 1665 N N . HIS A 1 233 ? -11.083 13.261 0.703 1.00 66.88 233 HIS A N 1
ATOM 1666 C CA . HIS A 1 233 ? -11.300 11.846 0.368 1.00 66.88 233 HIS A CA 1
ATOM 1667 C C . HIS A 1 233 ? -10.284 10.904 1.021 1.00 66.88 233 HIS A C 1
ATOM 1669 O O . HIS A 1 233 ? -10.631 9.788 1.398 1.00 66.88 233 HIS A O 1
ATOM 1675 N N . GLU A 1 234 ? -9.034 11.339 1.153 1.00 67.56 234 GLU A N 1
ATOM 1676 C CA . GLU A 1 234 ? -7.940 10.475 1.601 1.00 67.56 234 GLU A CA 1
ATOM 1677 C C . GLU A 1 234 ? -8.021 10.120 3.099 1.00 67.56 234 GLU A C 1
ATOM 1679 O O . GLU A 1 234 ? -8.005 8.925 3.411 1.00 67.56 234 GLU A O 1
ATOM 1684 N N . PRO A 1 235 ? -8.274 11.073 4.025 1.00 76.19 235 PRO A N 1
ATOM 1685 C CA . PRO A 1 235 ? -8.517 10.744 5.432 1.00 76.19 235 PRO A CA 1
ATOM 1686 C C . PRO A 1 235 ? -9.750 9.848 5.629 1.00 76.19 235 PRO A C 1
ATOM 1688 O O . PRO A 1 235 ? -9.746 8.949 6.468 1.00 76.19 235 PRO A O 1
ATOM 1691 N N . GLN A 1 236 ? -10.800 10.043 4.820 1.00 84.31 236 GLN A N 1
ATOM 1692 C CA . GLN A 1 236 ? -12.003 9.204 4.865 1.00 84.31 236 GLN A CA 1
ATOM 1693 C C . GLN A 1 236 ? -11.724 7.775 4.389 1.00 84.31 236 GLN A C 1
ATOM 1695 O O . GLN A 1 236 ? -12.193 6.822 5.011 1.00 84.31 236 GLN A O 1
ATOM 1700 N N . LEU A 1 237 ? -10.947 7.605 3.315 1.00 87.69 237 LEU A N 1
ATOM 1701 C CA . LEU A 1 237 ? -10.591 6.284 2.802 1.00 87.69 237 LEU A CA 1
ATOM 1702 C C . LEU A 1 237 ? -9.772 5.485 3.821 1.00 87.69 237 LEU A C 1
ATOM 1704 O O . LEU A 1 237 ? -10.052 4.304 4.028 1.00 87.69 237 LEU A O 1
ATOM 1708 N N . GLY A 1 238 ? -8.789 6.120 4.469 1.00 88.00 238 GLY A N 1
ATOM 1709 C CA . GLY A 1 238 ? -7.976 5.492 5.513 1.00 88.00 238 GLY A CA 1
ATOM 1710 C C . GLY A 1 238 ? -8.813 5.027 6.708 1.00 88.00 238 GLY A C 1
ATOM 1711 O O . GLY A 1 238 ? -8.706 3.871 7.132 1.00 88.00 238 GLY A O 1
ATOM 1712 N N . ALA A 1 239 ? -9.711 5.888 7.198 1.00 91.75 239 ALA A N 1
ATOM 1713 C CA . ALA A 1 239 ? -10.627 5.556 8.286 1.00 91.75 239 ALA A CA 1
ATOM 1714 C C . ALA A 1 239 ? -11.585 4.410 7.912 1.00 91.75 239 ALA A C 1
ATOM 1716 O O . ALA A 1 239 ? -11.690 3.435 8.655 1.00 91.75 239 ALA A O 1
ATOM 1717 N N . LEU A 1 240 ? -12.217 4.467 6.733 1.00 94.19 240 LEU A N 1
ATOM 1718 C CA . LEU A 1 240 ? -13.113 3.408 6.251 1.00 94.19 240 LEU A CA 1
ATOM 1719 C C . LEU A 1 240 ? -12.395 2.067 6.111 1.00 94.19 240 LEU A C 1
ATOM 1721 O O . LEU A 1 240 ? -12.894 1.063 6.606 1.00 94.19 240 LEU A O 1
ATOM 1725 N N . ARG A 1 241 ? -11.212 2.039 5.485 1.00 93.88 241 ARG A N 1
ATOM 1726 C CA . ARG A 1 241 ? -10.412 0.810 5.353 1.00 93.88 241 ARG A CA 1
ATOM 1727 C C . ARG A 1 241 ? -10.064 0.211 6.711 1.00 93.88 241 ARG A C 1
ATOM 1729 O O . ARG A 1 241 ? -10.104 -1.004 6.868 1.00 93.88 241 ARG A O 1
ATOM 1736 N N . THR A 1 242 ? -9.746 1.059 7.686 1.00 94.81 242 THR A N 1
ATOM 1737 C CA . THR A 1 242 ? -9.431 0.608 9.044 1.00 94.81 242 THR A CA 1
ATOM 1738 C C . THR A 1 242 ? -10.663 0.008 9.723 1.00 94.81 242 THR A C 1
ATOM 1740 O O . THR A 1 242 ? -10.576 -1.095 10.248 1.00 94.81 242 THR A O 1
ATOM 1743 N N . LEU A 1 243 ? -11.827 0.660 9.640 1.00 96.00 243 LEU A N 1
ATOM 1744 C CA . LEU A 1 243 ? -13.081 0.135 10.200 1.00 96.00 243 LEU A CA 1
ATOM 1745 C C . LEU A 1 243 ? -13.552 -1.156 9.504 1.00 96.00 243 LEU A C 1
ATOM 1747 O O . LEU A 1 243 ? -14.044 -2.065 10.170 1.00 96.00 243 LEU A O 1
ATOM 1751 N N . VAL A 1 244 ? -13.346 -1.281 8.186 1.00 96.50 244 VAL A N 1
ATOM 1752 C CA . VAL A 1 244 ? -13.568 -2.534 7.435 1.00 96.50 244 VAL A CA 1
ATOM 1753 C C . VAL A 1 244 ? -12.678 -3.645 7.980 1.00 96.50 244 VAL A C 1
ATOM 1755 O O . VAL A 1 244 ? -13.167 -4.734 8.270 1.00 96.50 244 VAL A O 1
ATOM 1758 N N . ALA A 1 245 ? -11.387 -3.369 8.170 1.00 94.75 245 ALA A N 1
ATOM 1759 C CA . ALA A 1 245 ? -10.441 -4.350 8.686 1.00 94.75 245 ALA A CA 1
ATOM 1760 C C . ALA A 1 245 ? -10.720 -4.723 10.159 1.00 94.75 245 ALA A C 1
ATOM 1762 O O . ALA A 1 245 ? -10.539 -5.876 10.541 1.00 94.75 245 ALA A O 1
ATOM 1763 N N . MET A 1 246 ? -11.239 -3.786 10.961 1.00 95.12 246 MET A N 1
ATOM 1764 C CA . MET A 1 246 ? -11.776 -4.047 12.304 1.00 95.12 246 MET A CA 1
ATOM 1765 C C . MET A 1 246 ? -13.089 -4.841 12.287 1.00 95.12 246 MET A C 1
ATOM 1767 O O . MET A 1 246 ? -13.464 -5.400 13.315 1.00 95.12 246 MET A O 1
ATOM 1771 N N . ARG A 1 247 ? -13.804 -4.858 11.151 1.00 95.62 247 ARG A N 1
ATOM 1772 C CA . ARG A 1 247 ? -15.180 -5.365 11.015 1.00 95.62 247 ARG A CA 1
ATOM 1773 C C . ARG A 1 247 ? -16.125 -4.757 12.053 1.00 95.62 247 ARG A C 1
ATOM 1775 O O . ARG A 1 247 ? -16.970 -5.443 12.620 1.00 95.62 247 ARG A O 1
ATOM 1782 N N . LEU A 1 248 ? -15.952 -3.464 12.317 1.00 95.50 248 LEU A N 1
ATOM 1783 C CA . LEU A 1 248 ? -16.666 -2.750 13.367 1.00 95.50 248 LEU A CA 1
ATOM 1784 C C . LEU A 1 248 ? -17.106 -1.381 12.857 1.00 95.50 248 LEU A C 1
ATOM 1786 O O . LEU A 1 248 ? -16.282 -0.563 12.451 1.00 95.50 248 LEU A O 1
ATOM 1790 N N . LEU A 1 249 ? -18.411 -1.124 12.921 1.00 95.31 249 LEU A N 1
ATOM 1791 C CA . LEU A 1 249 ? -19.009 0.169 12.614 1.00 95.31 249 LEU A CA 1
ATOM 1792 C C . LEU A 1 249 ? -19.621 0.749 13.894 1.00 95.31 249 LEU A C 1
ATOM 1794 O O . LEU A 1 249 ? -20.661 0.265 14.334 1.00 95.31 249 LEU A O 1
ATOM 1798 N N . PRO A 1 250 ? -19.009 1.781 14.503 1.00 95.12 250 PRO A N 1
ATOM 1799 C CA . PRO A 1 250 ? -19.624 2.479 15.625 1.00 95.12 250 PRO A CA 1
ATOM 1800 C C . PRO A 1 250 ? -20.970 3.092 15.224 1.00 95.12 250 PRO A C 1
ATOM 1802 O O . PRO A 1 250 ? -21.052 3.777 14.202 1.00 95.12 250 PRO A O 1
ATOM 1805 N N . GLU A 1 251 ? -22.002 2.911 16.053 1.00 92.38 251 GLU A N 1
ATOM 1806 C CA . GLU A 1 251 ? -23.373 3.372 15.764 1.00 92.38 251 GLU A CA 1
ATOM 1807 C C . GLU A 1 251 ? -23.442 4.863 15.403 1.00 92.38 251 GLU A C 1
ATOM 1809 O O . GLU A 1 251 ? -24.089 5.250 14.431 1.00 92.38 251 GLU A O 1
ATOM 1814 N N . GLY A 1 252 ? -22.683 5.709 16.109 1.00 90.94 252 GLY A N 1
ATOM 1815 C CA . GLY A 1 252 ? -22.633 7.150 15.838 1.00 90.94 252 GLY A CA 1
ATOM 1816 C C . GLY A 1 252 ? -22.114 7.526 14.442 1.00 90.94 252 GLY A C 1
ATOM 1817 O O . GLY A 1 252 ? -22.361 8.637 13.977 1.00 90.94 252 GLY A O 1
ATOM 1818 N N . ALA A 1 253 ? -21.418 6.619 13.751 1.00 92.94 253 ALA A N 1
ATOM 1819 C CA . ALA A 1 253 ? -20.875 6.852 12.417 1.00 92.94 253 ALA A CA 1
ATOM 1820 C C . ALA A 1 253 ? -21.687 6.207 11.290 1.00 92.94 253 ALA A C 1
ATOM 1822 O O . ALA A 1 253 ? -21.464 6.546 10.125 1.00 92.94 253 ALA A O 1
ATOM 1823 N N . ARG A 1 254 ? -22.655 5.334 11.604 1.00 94.50 254 ARG A N 1
ATOM 1824 C CA . ARG A 1 254 ? -23.499 4.666 10.601 1.00 94.50 254 ARG A CA 1
ATOM 1825 C C . ARG A 1 254 ? -24.163 5.655 9.627 1.00 94.50 254 ARG A C 1
ATOM 1827 O O . ARG A 1 254 ? -23.974 5.466 8.423 1.00 94.50 254 ARG A O 1
ATOM 1834 N N . PRO A 1 255 ? -24.787 6.769 10.069 1.00 93.19 255 PRO A N 1
ATOM 1835 C CA . PRO A 1 255 ? -25.394 7.730 9.142 1.00 93.19 255 PRO A CA 1
ATOM 1836 C C . PRO A 1 255 ? -24.386 8.366 8.172 1.00 93.19 255 PRO A C 1
ATOM 1838 O O . PRO A 1 255 ? -24.710 8.664 7.021 1.00 93.19 255 PRO A O 1
ATOM 1841 N N . ALA A 1 256 ? -23.144 8.579 8.620 1.00 91.69 256 ALA A N 1
ATOM 1842 C CA . ALA A 1 256 ? -22.090 9.123 7.772 1.00 91.69 256 ALA A CA 1
ATOM 1843 C C . ALA A 1 256 ? -21.636 8.104 6.717 1.00 91.69 256 ALA A C 1
ATOM 1845 O O . ALA A 1 256 ? -21.474 8.462 5.550 1.00 91.69 256 ALA A O 1
ATOM 1846 N N . VAL A 1 257 ? -21.479 6.833 7.099 1.00 92.62 257 VAL A N 1
ATOM 1847 C CA . VAL A 1 257 ? -21.091 5.753 6.177 1.00 92.62 257 VAL A CA 1
ATOM 1848 C C . VAL A 1 257 ? -22.181 5.495 5.133 1.00 92.62 257 VAL A C 1
ATOM 1850 O O . VAL A 1 257 ? -21.867 5.391 3.948 1.00 92.62 257 VAL A O 1
ATOM 1853 N N . GLU A 1 258 ? -23.455 5.471 5.533 1.00 93.44 258 GLU A N 1
ATOM 1854 C CA . GLU A 1 258 ? -24.600 5.366 4.616 1.00 93.44 258 GLU A CA 1
ATOM 1855 C C . GLU A 1 258 ? -24.625 6.521 3.615 1.00 93.44 258 GLU A C 1
ATOM 1857 O O . GLU A 1 258 ? -24.734 6.305 2.403 1.00 93.44 258 GLU A O 1
ATOM 1862 N N . HIS A 1 259 ? -24.435 7.751 4.101 1.00 90.56 259 HIS A N 1
ATOM 1863 C CA . HIS A 1 259 ? -24.352 8.921 3.238 1.00 90.56 259 HIS A CA 1
ATOM 1864 C C . HIS A 1 259 ? -23.193 8.816 2.238 1.00 90.56 259 HIS A C 1
ATOM 1866 O O . HIS A 1 259 ? -23.384 9.086 1.053 1.00 90.56 259 HIS A O 1
ATOM 1872 N N . ILE A 1 260 ? -22.004 8.394 2.681 1.00 90.00 260 ILE A N 1
ATOM 1873 C CA . ILE A 1 260 ? -20.846 8.189 1.803 1.00 90.00 260 ILE A CA 1
ATOM 1874 C C . ILE A 1 260 ? -21.156 7.121 0.744 1.00 90.00 260 ILE A C 1
ATOM 1876 O O . ILE A 1 260 ? -20.918 7.353 -0.440 1.00 90.00 260 ILE A O 1
ATOM 1880 N N . ALA A 1 261 ? -21.726 5.979 1.134 1.00 91.69 261 ALA A N 1
ATOM 1881 C CA . ALA A 1 261 ? -22.049 4.875 0.229 1.00 91.69 261 ALA A CA 1
ATOM 1882 C C . ALA A 1 261 ? -23.071 5.265 -0.860 1.00 91.69 261 ALA A C 1
ATOM 1884 O O . ALA A 1 261 ? -22.949 4.834 -2.023 1.00 91.69 261 ALA A O 1
ATOM 1885 N N . ALA A 1 262 ? -24.056 6.089 -0.489 1.00 89.44 262 ALA A N 1
ATOM 1886 C CA . ALA A 1 262 ? -25.129 6.576 -1.355 1.00 89.44 262 ALA A CA 1
ATOM 1887 C C . ALA A 1 262 ? -24.781 7.869 -2.114 1.00 89.44 262 ALA A C 1
ATOM 1889 O O . ALA A 1 262 ? -25.487 8.222 -3.058 1.00 89.44 262 ALA A O 1
ATOM 1890 N N . SER A 1 263 ? -23.697 8.558 -1.742 1.00 83.62 263 SER A N 1
ATOM 1891 C CA . SER A 1 263 ? -23.325 9.854 -2.315 1.00 83.62 263 SER A CA 1
ATOM 1892 C C . SER A 1 263 ? -23.216 9.785 -3.849 1.00 83.62 263 SER A C 1
ATOM 1894 O O . SER A 1 263 ? -22.625 8.829 -4.383 1.00 83.62 263 SER A O 1
ATOM 1896 N N . PRO A 1 264 ? -23.784 10.762 -4.587 1.00 78.69 264 PRO A N 1
ATOM 1897 C CA . PRO A 1 264 ? -23.520 10.895 -6.013 1.00 78.69 264 PRO A CA 1
ATOM 1898 C C . PRO A 1 264 ? -22.030 11.175 -6.235 1.00 78.69 264 PRO A C 1
ATOM 1900 O O . PRO A 1 264 ? -21.356 11.729 -5.368 1.00 78.69 264 PRO A O 1
ATOM 1903 N N . ARG A 1 265 ? -21.509 10.798 -7.411 1.00 70.62 265 ARG A N 1
ATOM 1904 C CA . ARG A 1 265 ? -20.097 11.032 -7.742 1.00 70.62 265 ARG A CA 1
ATOM 1905 C C . ARG A 1 265 ? -19.802 12.528 -7.649 1.00 70.62 265 ARG A C 1
ATOM 1907 O O . ARG A 1 265 ? -20.368 13.313 -8.408 1.00 70.62 265 ARG A O 1
ATOM 1914 N N . ARG A 1 266 ? -18.906 12.908 -6.741 1.00 68.38 266 ARG A N 1
ATOM 1915 C CA . ARG A 1 266 ? -18.468 14.298 -6.596 1.00 68.38 266 ARG A CA 1
ATOM 1916 C C . ARG A 1 266 ? -17.403 14.632 -7.636 1.00 68.38 266 ARG A C 1
ATOM 1918 O O . ARG A 1 266 ? -16.558 13.796 -7.960 1.00 68.38 266 ARG A O 1
ATOM 1925 N N . VAL A 1 267 ? -17.463 15.853 -8.165 1.00 61.53 267 VAL A N 1
ATOM 1926 C CA . VAL A 1 267 ? -16.391 16.418 -8.991 1.00 61.53 267 VAL A CA 1
ATOM 1927 C C . VAL A 1 267 ? -15.253 16.795 -8.051 1.00 61.53 267 VAL A C 1
ATOM 1929 O O . VAL A 1 267 ? -15.444 17.611 -7.154 1.00 61.53 267 VAL A O 1
ATOM 1932 N N . VAL A 1 268 ? -14.086 16.183 -8.235 1.00 60.62 268 VAL A N 1
ATOM 1933 C CA . VAL A 1 268 ? -12.889 16.493 -7.448 1.00 60.62 268 VAL A CA 1
ATOM 1934 C C . VAL A 1 268 ? -12.034 17.460 -8.253 1.00 60.62 268 VAL A C 1
ATOM 1936 O O . VAL A 1 268 ? -11.537 17.110 -9.321 1.00 60.62 268 VAL A O 1
ATOM 1939 N N . GLY A 1 269 ? -11.885 18.689 -7.759 1.00 53.62 269 GLY A N 1
ATOM 1940 C CA . GLY A 1 269 ? -10.917 19.637 -8.305 1.00 53.62 269 GLY A CA 1
ATOM 1941 C C . GLY A 1 269 ? -9.493 19.218 -7.936 1.00 53.62 269 GLY A C 1
ATOM 1942 O O . GLY A 1 269 ? -9.255 18.782 -6.813 1.00 53.62 269 GLY A O 1
ATOM 1943 N N . GLY A 1 270 ? -8.550 19.335 -8.873 1.00 55.47 270 GLY A N 1
ATOM 1944 C CA . GLY A 1 270 ? -7.128 19.083 -8.605 1.00 55.47 270 GLY A CA 1
ATOM 1945 C C . GLY A 1 270 ? -6.726 17.610 -8.479 1.00 55.47 270 GLY A C 1
ATOM 1946 O O . GLY A 1 270 ? -5.600 17.333 -8.077 1.00 55.47 270 GLY A O 1
ATOM 1947 N N . PHE A 1 271 ? -7.602 16.662 -8.831 1.00 56.41 271 PHE A N 1
ATOM 1948 C CA . PHE A 1 271 ? -7.204 15.260 -8.931 1.00 56.41 271 PHE A CA 1
ATOM 1949 C C . PHE A 1 271 ? -6.270 15.079 -10.131 1.00 56.41 271 PHE A C 1
ATOM 1951 O O . PHE A 1 271 ? -6.678 15.273 -11.279 1.00 56.41 271 PHE A O 1
ATOM 1958 N N . LEU A 1 272 ? -5.014 14.726 -9.860 1.00 54.56 272 LEU A N 1
ATOM 1959 C CA . LEU A 1 272 ? -4.059 14.359 -10.896 1.00 54.56 272 LEU A CA 1
ATOM 1960 C C . LEU A 1 272 ? -4.552 13.061 -11.538 1.00 54.56 272 LEU A C 1
ATOM 1962 O O . LEU A 1 272 ? -4.777 12.074 -10.846 1.00 54.56 272 LEU A O 1
ATOM 1966 N N . CYS A 1 273 ? -4.738 13.037 -12.859 1.00 55.03 273 CYS A N 1
ATOM 1967 C CA . CYS A 1 273 ? -5.003 11.790 -13.581 1.00 55.03 273 CYS A CA 1
ATOM 1968 C C . CYS A 1 273 ? -3.712 10.956 -13.708 1.00 55.03 273 CYS A C 1
ATOM 1970 O O . CYS A 1 273 ? -3.338 10.554 -14.804 1.00 55.03 273 CYS A O 1
ATOM 1972 N N . ASP A 1 274 ? -3.046 10.686 -12.585 1.00 55.19 274 ASP A N 1
ATOM 1973 C CA . ASP A 1 274 ? -1.830 9.865 -12.460 1.00 55.19 274 ASP A CA 1
ATOM 1974 C C . ASP A 1 274 ? -2.090 8.361 -12.672 1.00 55.19 274 ASP A C 1
ATOM 1976 O O . ASP A 1 274 ? -1.205 7.518 -12.549 1.00 55.19 274 ASP A O 1
ATOM 1980 N N . GLY A 1 275 ? -3.333 8.021 -13.008 1.00 54.50 275 GLY A N 1
ATOM 1981 C CA . GLY A 1 275 ? -3.816 6.669 -13.179 1.00 54.50 275 GLY A CA 1
ATOM 1982 C C . GLY A 1 275 ? -4.632 6.189 -11.986 1.00 54.50 275 GLY A C 1
ATOM 1983 O O . GLY A 1 275 ? -5.593 5.469 -12.212 1.00 54.50 275 GLY A O 1
ATOM 1984 N N . SER A 1 276 ? -4.365 6.599 -10.752 1.00 63.00 276 SER A N 1
ATOM 1985 C CA . SER A 1 276 ? -5.059 6.028 -9.590 1.00 63.00 276 SER A CA 1
ATOM 1986 C C . SER A 1 276 ? -6.604 6.057 -9.727 1.00 63.00 276 SER A C 1
ATOM 1988 O O . SER A 1 276 ? -7.181 7.010 -10.276 1.00 63.00 276 SER A O 1
ATOM 1990 N N . PRO A 1 277 ? -7.326 4.991 -9.305 1.00 67.25 277 PRO A N 1
ATOM 1991 C CA . PRO 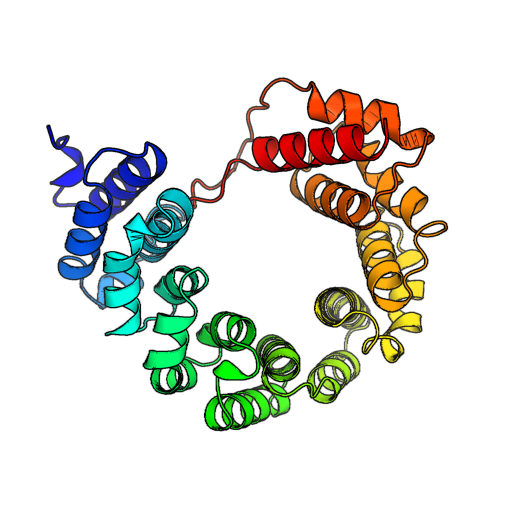A 1 277 ? -8.780 4.961 -9.403 1.00 67.25 277 PRO A CA 1
ATOM 1992 C C . PRO A 1 277 ? -9.363 6.139 -8.628 1.00 67.25 277 PRO A C 1
ATOM 1994 O O . PRO A 1 277 ? -8.929 6.434 -7.516 1.00 67.25 277 PRO A O 1
ATOM 1997 N N . HIS A 1 278 ? -10.370 6.794 -9.215 1.00 75.62 278 HIS A N 1
ATOM 1998 C CA . HIS A 1 278 ? -10.935 8.017 -8.652 1.00 75.62 278 HIS A CA 1
ATOM 1999 C C . HIS A 1 278 ? -11.266 7.820 -7.159 1.00 75.62 278 HIS A C 1
ATOM 2001 O O . HIS A 1 278 ? -12.011 6.890 -6.828 1.00 75.62 278 HIS A O 1
ATOM 2007 N N . PRO A 1 279 ? -10.772 8.679 -6.254 1.00 79.12 279 PRO A N 1
ATOM 2008 C CA . PRO A 1 279 ? -10.768 8.415 -4.816 1.00 79.12 279 PRO A CA 1
ATOM 2009 C C . PRO A 1 279 ? -12.184 8.246 -4.255 1.00 79.12 279 PRO A C 1
ATOM 2011 O O . PRO A 1 279 ? -12.417 7.401 -3.396 1.00 79.12 279 PRO A O 1
ATOM 2014 N N . ASP A 1 280 ? -13.164 8.957 -4.820 1.00 82.12 280 ASP A N 1
ATOM 2015 C CA . ASP A 1 280 ? -14.585 8.780 -4.493 1.00 82.12 280 ASP A CA 1
ATOM 2016 C C . ASP A 1 280 ? -15.096 7.344 -4.741 1.00 82.12 280 ASP A C 1
ATOM 2018 O O . ASP A 1 280 ? -15.884 6.824 -3.956 1.00 82.12 280 ASP A O 1
ATOM 2022 N N . LEU A 1 281 ? -14.619 6.652 -5.786 1.00 83.81 281 LEU A N 1
ATOM 2023 C CA . LEU A 1 281 ? -14.996 5.255 -6.039 1.00 83.81 281 LEU A CA 1
ATOM 2024 C C . LEU A 1 281 ? -14.426 4.325 -4.969 1.00 83.81 281 LEU A C 1
ATOM 2026 O O . LEU A 1 281 ? -15.136 3.441 -4.488 1.00 83.81 281 LEU A O 1
ATOM 2030 N N . ALA A 1 282 ? -13.166 4.534 -4.581 1.00 87.12 282 ALA A N 1
ATOM 2031 C CA . ALA A 1 282 ? -12.524 3.752 -3.531 1.00 87.12 282 ALA A CA 1
ATOM 2032 C C . ALA A 1 282 ? -13.221 3.959 -2.177 1.00 87.12 282 ALA A C 1
ATOM 2034 O O . ALA A 1 282 ? -13.545 2.986 -1.496 1.00 87.12 282 ALA A O 1
ATOM 2035 N N . VAL A 1 283 ? -13.528 5.213 -1.832 1.00 89.25 283 VAL A N 1
ATOM 2036 C CA . VAL A 1 283 ? -14.256 5.588 -0.611 1.00 89.25 283 VAL A CA 1
ATOM 2037 C C . VAL A 1 283 ? -15.650 4.951 -0.584 1.00 89.25 283 VAL A C 1
ATOM 2039 O O . VAL A 1 283 ? -16.012 4.298 0.393 1.00 89.25 283 VAL A O 1
ATOM 2042 N N . ARG A 1 284 ? -16.424 5.055 -1.673 1.00 90.06 284 ARG A N 1
ATOM 2043 C CA . ARG A 1 284 ? -17.769 4.458 -1.764 1.00 90.06 284 ARG A CA 1
ATOM 2044 C C . ARG A 1 284 ? -17.746 2.939 -1.676 1.00 90.06 284 ARG A C 1
ATOM 2046 O O . ARG A 1 284 ? -18.619 2.356 -1.036 1.00 90.06 284 ARG A O 1
ATOM 2053 N N . ARG A 1 285 ? -16.771 2.295 -2.322 1.00 91.62 285 ARG A N 1
ATOM 2054 C CA . ARG A 1 285 ? -16.591 0.842 -2.245 1.00 91.62 285 ARG A CA 1
ATOM 2055 C C . ARG A 1 285 ? -16.339 0.412 -0.801 1.00 91.62 285 ARG A C 1
ATOM 2057 O O . ARG A 1 285 ? -17.063 -0.450 -0.318 1.00 91.62 285 ARG A O 1
ATOM 2064 N N . ALA A 1 286 ? -15.393 1.056 -0.118 1.00 93.50 286 ALA A N 1
ATOM 2065 C CA . ALA A 1 286 ? -15.075 0.748 1.274 1.00 93.50 286 ALA A CA 1
ATOM 2066 C C . ALA A 1 286 ? -16.273 0.985 2.214 1.00 93.50 286 ALA A C 1
ATOM 2068 O O . ALA A 1 286 ? -16.536 0.170 3.091 1.00 93.50 286 ALA A O 1
ATOM 2069 N N . ALA A 1 287 ? -17.051 2.054 2.003 1.00 93.81 287 ALA A N 1
ATOM 2070 C CA . ALA A 1 287 ? -18.254 2.322 2.794 1.00 93.81 287 ALA A CA 1
ATOM 2071 C C . ALA A 1 287 ? -19.336 1.241 2.624 1.00 93.81 287 ALA A C 1
ATOM 2073 O O . ALA A 1 287 ? -19.918 0.788 3.605 1.00 93.81 287 ALA A O 1
ATOM 2074 N N . ARG A 1 288 ? -19.590 0.792 1.388 1.00 95.50 288 ARG A N 1
ATOM 2075 C CA . ARG A 1 288 ? -20.551 -0.293 1.115 1.00 95.50 288 ARG A CA 1
ATOM 2076 C C . ARG A 1 288 ? -20.109 -1.618 1.710 1.00 95.50 288 ARG A C 1
ATOM 2078 O O . ARG A 1 288 ? -20.933 -2.343 2.249 1.00 95.50 288 ARG A O 1
ATOM 2085 N N . GLU A 1 289 ? -18.821 -1.917 1.600 1.00 96.62 289 GLU A N 1
ATOM 2086 C CA . GLU A 1 289 ? -18.228 -3.108 2.196 1.00 96.62 289 GLU A CA 1
ATOM 2087 C C . GLU A 1 289 ? -18.396 -3.105 3.719 1.00 96.62 289 GLU A C 1
ATOM 2089 O O . GLU A 1 289 ? -18.857 -4.094 4.279 1.00 96.62 289 GLU A O 1
ATOM 2094 N N . LEU A 1 290 ? -18.125 -1.975 4.380 1.00 96.62 290 LEU A N 1
ATOM 2095 C CA . LEU A 1 290 ? -18.316 -1.839 5.825 1.00 96.62 290 LEU A CA 1
ATOM 2096 C C . LEU A 1 290 ? -19.772 -2.074 6.245 1.00 96.62 290 LEU A C 1
ATOM 2098 O O . LEU A 1 290 ? -20.018 -2.816 7.193 1.00 96.62 290 LEU A O 1
ATOM 2102 N N . LEU A 1 291 ? -20.732 -1.476 5.532 1.00 96.50 291 LEU A N 1
ATOM 2103 C CA . LEU A 1 291 ? -22.160 -1.668 5.810 1.00 96.50 291 LEU A CA 1
ATOM 2104 C C . LEU A 1 291 ? -22.587 -3.125 5.610 1.00 96.50 291 LEU A C 1
ATOM 2106 O O . LEU A 1 291 ? -23.318 -3.649 6.436 1.00 96.50 291 LEU A O 1
ATOM 2110 N N . ALA A 1 292 ? -22.098 -3.795 4.563 1.00 96.38 292 ALA A N 1
ATOM 2111 C CA . ALA A 1 292 ? -22.414 -5.200 4.308 1.00 96.38 292 ALA A CA 1
ATOM 2112 C C . ALA A 1 292 ? -21.837 -6.157 5.367 1.00 96.38 292 ALA A C 1
ATOM 2114 O O . ALA A 1 292 ? -22.376 -7.238 5.574 1.00 96.38 292 ALA A O 1
ATOM 2115 N N . LEU A 1 293 ? -20.737 -5.780 6.025 1.00 94.31 293 LEU A N 1
ATOM 2116 C CA . LEU A 1 293 ? -20.122 -6.567 7.099 1.00 94.31 293 LEU A CA 1
ATOM 2117 C C . LEU A 1 293 ? -20.785 -6.357 8.472 1.00 94.31 293 LEU A C 1
ATOM 2119 O O . LEU A 1 293 ? -20.518 -7.138 9.381 1.00 94.31 293 LEU A O 1
ATOM 2123 N N . THR A 1 294 ? -21.575 -5.291 8.647 1.00 90.81 294 THR A N 1
ATOM 2124 C CA . THR A 1 294 ? -22.053 -4.805 9.961 1.00 90.81 294 THR A CA 1
ATOM 2125 C C . THR A 1 294 ? -23.553 -4.472 10.003 1.00 90.81 294 THR A C 1
ATOM 2127 O O . THR A 1 294 ? -24.027 -3.859 10.967 1.00 90.81 294 THR A O 1
ATOM 2130 N N . GLY A 1 295 ? -24.290 -4.812 8.945 1.00 73.19 295 GLY A N 1
ATOM 2131 C CA . GLY A 1 295 ? -25.749 -4.714 8.833 1.00 73.19 295 GLY A CA 1
ATOM 2132 C C . GLY A 1 295 ? -26.372 -6.096 8.775 1.00 73.19 295 GLY A C 1
ATOM 2133 O O . GLY A 1 295 ? -27.509 -6.215 9.275 1.00 73.19 295 GLY A O 1
#

Radius of gyration: 21.11 Å; Cα contacts (8 Å, |Δi|>4): 426; chains: 1; bounding box: 49×34×59 Å

Nearest PDB structures (foldseek):
  7rwc-assembly1_B  TM=3.767E-01  e=1.467E+00  Mus musculus
  5khu-assembly1_F  TM=3.127E-01  e=6.228E+00  Homo sapiens
  6e9t-assembly1_B  TM=1.412E-01  e=1.292E+00  synthetic construct
  5cwm-assembly1_A  TM=1.374E-01  e=1.348E+00  synthetic construct
  8qae-assembly1_A  TM=1.555E-01  e=8.037E+00  synthetic construct

Sequence (295 aa):
MAGPHLRSDDPAVRVAATLAAVRLRVPGAPGLVLRLMDELPEEAASLSLTPLGVPGAVVSAAAEVFGAAAEPVARRVAARPRAEWLDALLPFPALAAACAGDLVRLLPASAGVLASLGPAAGPDAARALWTHAAAGDLAAALALARVDGDTEPALRAVRALPDAPERRRAAVLVASELGPPAAPLLPLLEERLRAPARESRADAAAAIWRVTGSAHDMAPVIADQLTRRADRHEPQLGALRTLVAMRLLPEGARPAVEHIAASPRRVVGGFLCDGSPHPDLAVRRAARELLALTG

Secondary structure (DSSP, 8-state):
---GGGG-SSHHHHHHHHHHHHHTT-TTHHHHHHHHHHHS-GGGGG---TTT--HHHHHHHHHHHHGGGGHHHHHHHHHS--GGGGGGGTT-HHHHHHTHHHHHHTTTTTHHHHHHHGGGGHHHHHHHHHHHHHTT-HHHHHHHHHHT---HHHHHHHHH-S-HHHHHHHHHHHHHHH-GGGGGGHHHHHHHHT-SSHHHHHHHHHHHHHHH--HHHHHHHHHGGGG--SS-HHHHHHHHHHHHHHT---GGGHHHHHHHHHPPPPP-TT---SSPPPHHHHHHHHHHHHHHHH-

Foldseek 3Di:
DQDPQCVDPDQQSVQLSLLVCLLVVPPCSLVSLVVNVVPQPPCLCVPCPDLSRRNLLSLLLNCVRVPVVNVVSLLVCLVPPDLSNLNSCLSPLVSCLVSLVVLLVVPPSSLVVLLSNQLSSDPVLLVSLVVVLVVLPLSSLLSNCRNPVDNVSNVVSLVPDPDLVVSLVSLLVSLLSNFQVSVVSLVSLVVQCPDPDLLSNLSSLLSVCSRPVPCPVSLVSLLVQLPDPDDDLPSLLVSLVSLLVNLDDDPVNLVSLVCLLPPDDDDDPPDRPSSDDDSSVSSNVSSVSSVVSND

pLDDT: mean 88.57, std 12.43, range [48.38, 98.06]